Protein 9JNM (pdb70)

Radius of gyration: 19.99 Å; Cα contacts (8 Å, |Δi|>4): 355; chains: 2; bounding box: 48×38×55 Å

B-factor: mean 14.35, std 9.3, range [2.27, 62.22]

Nearest PDB structures (foldseek):
  4ct7-assembly1_B  TM=9.738E-01  e=1.596E-30  Homo sapiens
  6hom-assembly1_A  TM=9.891E-01  e=4.903E-30  Homo sapiens
  4ct6-assembly1_B  TM=9.749E-01  e=4.307E-30  Homo sapiens
  4cv5-assembly1_B  TM=9.462E-01  e=1.848E-19  Saccharomyces cerevisiae
  4cv5-assembly2_D  TM=9.456E-01  e=9.953E-19  Saccharomyces cerevisiae

InterPro domains:
  IPR007216 CCR4-NOT transcription complex subunit 9 [PF04078] (25-283)
  IPR007216 CCR4-NOT transcription complex subunit 9 [PTHR12262] (15-287)
  IPR011989 Armadillo-like helical [G3DSA:1.25.10.10] (14-285)
  IPR016024 Armadillo-type fold [SSF48371] (30-252)

Solvent-accessible surface area: 13257 Å² total; per-residue (Å²): 59,157,75,114,0,117,91,30,22,95,35,4,99,55,122,103,45,29,42,82,0,1,42,61,0,2,61,39,68,98,72,15,121,71,0,1,11,15,0,56,138,23,210,36,3,22,62,18,0,29,88,5,0,51,82,11,68,113,14,54,130,67,83,12,68,14,85,73,0,2,62,2,0,11,0,0,0,0,0,3,25,0,0,57,29,104,124,0,19,56,39,0,6,80,52,96,1,0,67,60,0,24,41,0,4,104,14,132,13,177,57,86,18,1,14,0,0,17,2,0,0,0,0,0,0,0,6,0,0,106,44,68,63,83,84,0,1,55,26,0,10,107,27,91,0,16,49,14,1,10,114,10,0,45,75,19,46,64,30,0,24,0,0,0,0,12,0,0,15,34,0,0,54,26,108,60,0,13,59,54,1,18,130,50,142,120,80,8,34,102,2,12,94,7,0,20,97,1,0,88,48,4,42,138,131,79,15,51,101,6,2,66,14,0,0,54,0,2,16,25,0,1,74,24,63,145,2,63,81,12,1,125,148,67,24,21,105,40,7,138,80,114,52,4,57,138,37,20,128,118,28,102,45,0,88,145,39,15,66,87,0,48,52,36,14,160,165,172,198,92,90,107,23,10,98,90,0,43,97,16,0,69,60,2,6,85,101,6,67,48

Sequence (290 aa):
DREKIYQWINELSSPETRENALLELSKKRESVPDLAPMLWHSFGTIAALLQEIVNIYPSIPPTLTAHQSNRVCNALALLQCVASHPETRSAFLAAHIPLFLYPFLHTVSKTRPFEYLRLTSLGVIGALVKTDEQEVINFLLTTEIIPLCLRIMESGSELSKTVATFILQKILLDDTGLAYICQTYERFSHVAMILGKMVLQLSKEPSARLLKHVVRCYLRLSDNPRAREA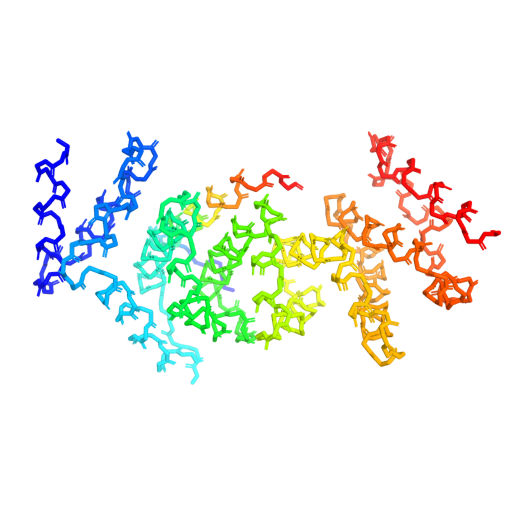LRQCLPDQLKDTTFAQVLKDDTTTKRWLAQLVKNLQHMWETLDDQRALQLALDQLSLLGL

Structure (mmCIF, N/CA/C/O backbone):
data_9JNM
#
_entry.id   9JNM
#
_cell.length_a   65.854
_cell.length_b   65.854
_cell.length_c   333.427
_cell.angle_alpha   90.00
_cell.angle_beta   90.00
_cell.angle_gamma   120.00
#
_symmetry.space_group_name_H-M   'P 65 2 2'
#
loop_
_entity.id
_entity.type
_entity.pdbx_description
1 polymer 'CCR4-NOT transcription complex subunit 9'
2 polymer 'RNA-binding protein MEX3B'
3 water water
#
loop_
_atom_site.group_PDB
_atom_site.id
_atom_site.type_symbol
_atom_site.label_atom_id
_atom_site.label_alt_id
_atom_site.label_comp_id
_atom_site.label_asym_id
_atom_site.label_entity_id
_atom_site.label_seq_id
_atom_site.pdbx_PDB_ins_code
_atom_site.Cartn_x
_atom_site.Cartn_y
_atom_site.Cartn_z
_atom_site.occupancy
_atom_site.B_iso_or_equiv
_atom_site.auth_seq_id
_atom_site.auth_comp_id
_atom_site.auth_asym_id
_atom_site.auth_atom_id
_atom_site.pdbx_PDB_model_num
ATOM 1 N N . ASP A 1 1 ? -26.165 -3.589 16.278 1.00 30.95 18 ASP A N 1
ATOM 2 C CA . ASP A 1 1 ? -24.989 -4.118 15.583 1.00 38.72 18 ASP A CA 1
ATOM 3 C C . ASP A 1 1 ? -23.832 -4.272 16.551 1.00 35.53 18 ASP A C 1
ATOM 4 O O . ASP A 1 1 ? -23.346 -5.381 16.778 1.00 35.54 18 ASP A O 1
ATOM 9 N N . ARG A 1 2 ? -23.391 -3.139 17.106 1.00 31.29 19 ARG A N 1
ATOM 10 C CA . ARG A 1 2 ? -22.401 -3.165 18.179 1.00 27.74 19 ARG A CA 1
ATOM 11 C C . ARG A 1 2 ? -22.902 -4.017 19.335 1.00 33.67 19 ARG A C 1
ATOM 12 O O . ARG A 1 2 ? -22.135 -4.766 19.954 1.00 27.53 19 ARG A O 1
ATOM 20 N N . GLU A 1 3 ? -24.200 -3.918 19.622 1.00 30.84 20 GLU A N 1
ATOM 21 C CA . GLU A 1 3 ? -24.829 -4.743 20.644 1.00 28.89 20 GLU A CA 1
ATOM 22 C C . GLU A 1 3 ? -24.697 -6.226 20.304 1.00 23.53 20 GLU A C 1
ATOM 23 O O . GLU A 1 3 ? -24.235 -7.022 21.126 1.00 17.12 20 GLU A O 1
ATOM 25 N N . LYS A 1 4 ? -25.093 -6.614 19.088 1.00 26.30 21 LYS A N 1
ATOM 26 C CA . LYS A 1 4 ? -24.943 -8.007 18.681 1.00 22.44 21 LYS A CA 1
ATOM 27 C C . LYS A 1 4 ? -23.483 -8.445 18.740 1.00 20.83 21 LYS A C 1
ATOM 28 O O . LYS A 1 4 ? -23.173 -9.532 19.245 1.00 19.58 21 LYS A O 1
ATOM 34 N N . ILE A 1 5 ? -22.569 -7.594 18.269 1.00 17.82 22 ILE A N 1
ATOM 35 C CA . ILE A 1 5 ? -21.160 -7.975 18.179 1.00 18.60 22 ILE A CA 1
ATOM 36 C C . ILE A 1 5 ? -20.591 -8.260 19.561 1.00 16.99 22 ILE A C 1
ATOM 37 O O . ILE A 1 5 ? -19.872 -9.248 19.764 1.00 13.88 22 ILE A O 1
ATOM 42 N N . TYR A 1 6 ? -20.911 -7.415 20.537 1.00 18.87 23 TYR A N 1
ATOM 43 C CA . TYR A 1 6 ? -20.436 -7.668 21.891 1.00 16.56 23 TYR A CA 1
ATOM 44 C C . TYR A 1 6 ? -21.033 -8.955 22.450 1.00 16.18 23 TYR A C 1
ATOM 45 O O . TYR A 1 6 ? -20.342 -9.722 23.134 1.00 18.91 23 TYR A O 1
ATOM 54 N N . GLN A 1 7 ? -22.303 -9.231 22.141 1.00 16.51 24 GLN A N 1
ATOM 55 C CA . GLN A 1 7 ? -22.902 -10.493 22.570 1.00 17.91 24 GLN A CA 1
ATOM 56 C C . GLN A 1 7 ? -22.165 -11.681 21.962 1.00 15.95 24 GLN A C 1
ATOM 57 O O . GLN A 1 7 ? -21.779 -12.622 22.669 1.00 16.50 24 GLN A O 1
ATOM 63 N N . TRP A 1 8 ? -21.960 -11.652 20.645 1.00 13.99 25 TRP A N 1
ATOM 64 C CA . TRP A 1 8 ? -21.279 -12.756 19.978 1.00 14.68 25 TRP A CA 1
ATOM 65 C C . TRP A 1 8 ? -19.867 -12.933 20.517 1.00 12.73 25 TRP A C 1
ATOM 66 O O . TRP A 1 8 ? -19.404 -14.064 20.707 1.00 11.12 25 TRP A O 1
ATOM 77 N N . ILE A 1 9 ? -19.170 -11.825 20.782 1.00 11.20 26 ILE A N 1
ATOM 78 C CA . ILE A 1 9 ? -17.840 -11.915 21.388 1.00 13.47 26 ILE A CA 1
ATOM 79 C C . ILE A 1 9 ? -17.907 -12.694 22.696 1.00 12.36 26 ILE A C 1
ATOM 80 O O . ILE A 1 9 ? -17.120 -13.620 22.936 1.00 12.31 26 ILE A O 1
ATOM 85 N N . ASN A 1 10 ? -18.863 -12.339 23.556 1.00 14.96 27 ASN A N 1
ATOM 86 C CA . ASN A 1 10 ? -19.058 -13.089 24.790 1.00 13.26 27 ASN A CA 1
ATOM 87 C C . ASN A 1 10 ? -19.357 -14.556 24.494 1.00 14.26 27 ASN A C 1
ATOM 88 O O . ASN A 1 10 ? -18.771 -15.458 25.102 1.00 11.53 27 ASN A O 1
ATOM 93 N N . GLU A 1 11 ? -20.223 -14.809 23.515 1.00 15.05 28 GLU A N 1
ATOM 94 C CA . GLU A 1 11 ? -20.637 -16.164 23.176 1.00 18.31 28 GLU A CA 1
ATOM 95 C C . GLU A 1 11 ? -19.513 -17.008 22.586 1.00 20.36 28 GLU A C 1
ATOM 96 O O . GLU A 1 11 ? -19.707 -18.217 22.387 1.00 17.29 28 GLU A O 1
ATOM 102 N N . LEU A 1 12 ? -18.354 -16.413 22.296 1.00 10.80 29 LEU A N 1
ATOM 103 C CA . LEU A 1 12 ? -17.206 -17.232 21.938 1.00 11.52 29 LEU A CA 1
ATOM 104 C C . LEU A 1 12 ? -16.705 -18.045 23.119 1.00 11.57 29 LEU A C 1
ATOM 105 O O . LEU A 1 12 ? -15.939 -18.991 22.920 1.00 13.66 29 LEU A O 1
ATOM 110 N N . SER A 1 13 ? -17.129 -17.714 24.333 1.00 12.24 30 SER A N 1
ATOM 111 C CA . SER A 1 13 ? -16.598 -18.362 25.521 1.00 21.93 30 SER A CA 1
ATOM 112 C C . SER A 1 13 ? -17.339 -19.636 25.886 1.00 25.26 30 SER A C 1
ATOM 113 O O . SER A 1 13 ? -16.804 -20.453 26.649 1.00 30.58 30 SER A O 1
ATOM 116 N N . SER A 1 14 ? -18.532 -19.827 25.355 1.00 18.51 31 SER A N 1
ATOM 117 C CA . SER A 1 14 ? -19.263 -21.060 25.600 1.00 26.29 31 SER A CA 1
ATOM 118 C C . SER A 1 14 ? -19.155 -21.956 24.382 1.00 24.30 31 SER A C 1
ATOM 119 O O . SER A 1 14 ? -19.413 -21.491 23.258 1.00 20.55 31 SER A O 1
ATOM 122 N N . PRO A 1 15 ? -18.757 -23.217 24.559 1.00 23.44 32 PRO A N 1
ATOM 123 C CA . PRO A 1 15 ? -18.712 -24.148 23.416 1.00 24.44 32 PRO A CA 1
ATOM 124 C C . PRO A 1 15 ? -20.032 -24.267 22.671 1.00 23.89 32 PRO A C 1
ATOM 125 O O . PRO A 1 15 ? -20.032 -24.481 21.451 1.00 24.72 32 PRO A O 1
ATOM 129 N N . GLU A 1 16 ? -21.161 -24.130 23.366 1.00 16.50 33 GLU A N 1
ATOM 130 C CA . GLU A 1 16 ? -22.454 -24.302 22.711 1.00 24.31 33 GLU A CA 1
ATOM 131 C C . GLU A 1 16 ? -22.765 -23.150 21.771 1.00 22.33 33 GLU A C 1
ATOM 132 O O . GLU A 1 16 ? -23.513 -23.329 20.802 1.00 15.63 33 GLU A O 1
ATOM 134 N N . THR A 1 17 ? -22.213 -21.968 22.042 1.00 14.42 34 THR A N 1
ATOM 135 C CA . THR A 1 17 ? -22.531 -20.770 21.284 1.00 19.53 34 THR A CA 1
ATOM 136 C C . THR A 1 17 ? -21.382 -20.311 20.403 1.00 15.82 34 THR A C 1
ATOM 137 O O . THR A 1 17 ? -21.545 -19.349 19.641 1.00 16.35 34 THR A O 1
ATOM 141 N N . ARG A 1 18 ? -20.234 -20.984 20.481 1.00 13.86 35 ARG A N 1
ATOM 142 C CA . ARG A 1 18 ? -19.005 -20.456 19.902 1.00 15.95 35 ARG A CA 1
ATOM 143 C C . ARG A 1 18 ? -19.070 -20.394 18.381 1.00 14.03 35 ARG A C 1
ATOM 144 O O . ARG A 1 18 ? -18.734 -19.367 17.784 1.00 14.22 35 ARG A O 1
ATOM 152 N N . GLU A 1 19 ? -19.478 -21.492 17.734 1.00 15.30 36 GLU A N 1
ATOM 153 C CA . GLU A 1 19 ? -19.462 -21.535 16.275 1.00 16.01 36 GLU A CA 1
ATOM 154 C C . GLU A 1 19 ? -20.408 -20.501 15.686 1.00 12.03 36 GLU A C 1
ATOM 155 O O . GLU A 1 19 ? -20.048 -19.769 14.755 1.00 9.25 36 GLU A O 1
ATOM 161 N N . ASN A 1 20 ? -21.626 -20.419 16.223 1.00 11.40 37 ASN A N 1
ATOM 162 C CA . ASN A 1 20 ? -22.572 -19.437 15.716 1.00 13.25 37 ASN A CA 1
ATOM 163 C C . ASN A 1 20 ? -22.010 -18.032 15.866 1.00 13.36 37 ASN A C 1
ATOM 164 O O . ASN A 1 20 ? -22.142 -17.201 14.960 1.00 11.10 37 ASN A O 1
ATOM 169 N N . ALA A 1 21 ? -21.343 -17.768 16.994 1.00 11.54 38 ALA A N 1
ATOM 170 C CA . ALA A 1 21 ? -20.764 -16.452 17.242 1.00 15.18 38 ALA A CA 1
ATOM 171 C C . ALA A 1 21 ? -19.663 -16.148 16.243 1.00 11.55 38 ALA A C 1
ATOM 172 O O . ALA A 1 21 ? -19.611 -15.045 15.688 1.00 10.91 38 ALA A O 1
ATOM 174 N N . LEU A 1 22 ? -18.780 -17.120 15.996 1.00 12.28 39 LEU A N 1
ATOM 175 C CA . LEU A 1 22 ? -17.751 -16.954 14.975 1.00 10.56 39 LEU A CA 1
ATOM 176 C C . LEU A 1 22 ? -18.368 -16.598 13.629 1.00 10.94 39 LEU A C 1
ATOM 177 O O . LEU A 1 22 ? -17.942 -15.643 12.964 1.00 11.29 39 LEU A O 1
ATOM 182 N N . LEU A 1 23 ? -19.380 -17.362 13.213 1.00 12.42 40 LEU A N 1
ATOM 183 C CA . LEU A 1 23 ? -19.986 -17.160 11.903 1.00 9.47 40 LEU A CA 1
ATOM 184 C C . LEU A 1 23 ? -20.662 -15.800 11.824 1.00 9.59 40 LEU A C 1
ATOM 185 O O . LEU A 1 23 ? -20.558 -15.110 10.805 1.00 11.16 40 LEU A O 1
ATOM 190 N N . GLU A 1 24 ? -21.348 -15.389 12.896 1.00 11.12 41 GLU A N 1
ATOM 191 C CA . GLU A 1 24 ? -22.051 -14.110 12.887 1.00 9.95 41 GLU A CA 1
ATOM 192 C C . GLU A 1 24 ? -21.071 -12.942 12.870 1.00 13.80 41 GLU A C 1
ATOM 193 O O . GLU A 1 24 ? -21.250 -11.977 12.115 1.00 14.46 41 GLU A O 1
ATOM 199 N N . LEU A 1 25 ? -20.026 -13.012 13.701 1.00 10.28 42 LEU A N 1
ATOM 200 C CA . LEU A 1 25 ? -19.001 -11.970 13.693 1.00 11.65 42 LEU A CA 1
ATOM 201 C C . LEU A 1 25 ? -18.344 -11.866 12.324 1.00 10.19 42 LEU A C 1
ATOM 202 O O . LEU A 1 25 ? -18.168 -10.764 11.792 1.00 12.77 42 LEU A O 1
ATOM 207 N N . SER A 1 26 ? -17.992 -13.011 11.732 1.00 10.94 43 SER A N 1
ATOM 208 C CA . SER A 1 26 ? -17.439 -13.018 10.383 1.00 12.21 43 SER A CA 1
ATOM 209 C C . SER A 1 26 ? -18.370 -12.320 9.399 1.00 13.38 43 SER A C 1
ATOM 210 O O . SER A 1 26 ? -17.917 -11.548 8.547 1.00 13.27 43 SER A O 1
ATOM 213 N N . LYS A 1 27 ? -19.680 -12.548 9.516 1.00 12.82 44 LYS A N 1
ATOM 214 C CA . LYS A 1 27 ? -20.605 -11.900 8.594 1.00 16.92 44 LYS A CA 1
ATOM 215 C C . LYS A 1 27 ? -20.604 -10.384 8.753 1.00 17.63 44 LYS A C 1
ATOM 216 O O . LYS A 1 27 ? -20.950 -9.678 7.805 1.00 20.49 44 LYS A O 1
ATOM 218 N N . LYS A 1 28 ? -20.194 -9.868 9.912 1.00 14.98 45 LYS A N 1
ATOM 219 C CA . LYS A 1 28 ? -20.175 -8.428 10.136 1.00 16.74 45 LYS A CA 1
ATOM 220 C C . LYS A 1 28 ? -18.926 -7.750 9.595 1.00 20.40 45 LYS A C 1
ATOM 221 O O . LYS A 1 28 ? -18.844 -6.518 9.642 1.00 21.02 45 LYS A O 1
ATOM 227 N N . ARG A 1 29 ? -17.936 -8.498 9.105 1.00 18.33 46 ARG A N 1
ATOM 228 C CA . ARG A 1 29 ? -16.758 -7.815 8.581 1.00 24.34 46 ARG A CA 1
ATOM 229 C C . ARG A 1 29 ? -17.076 -7.067 7.289 1.00 27.19 46 ARG A C 1
ATOM 230 O O . ARG A 1 29 ? -16.351 -6.136 6.932 1.00 29.29 46 ARG A O 1
ATOM 238 N N . GLU A 1 30 ? -18.174 -7.420 6.616 1.00 25.84 47 GLU A N 1
ATOM 239 C CA . GLU A 1 30 ? -18.587 -6.710 5.410 1.00 31.39 47 GLU A CA 1
ATOM 240 C C . GLU A 1 30 ? -19.173 -5.336 5.717 1.00 30.18 47 GLU A C 1
ATOM 241 O O . GLU A 1 30 ? -19.048 -4.418 4.902 1.00 36.51 47 GLU A O 1
ATOM 243 N N . SER A 1 31 ? -19.824 -5.170 6.863 1.00 26.87 48 SER A N 1
ATOM 244 C CA . SER A 1 31 ? -20.652 -3.998 7.095 1.00 29.88 48 SER A CA 1
ATOM 245 C C . SER A 1 31 ? -20.274 -3.174 8.318 1.00 24.07 48 SER A C 1
ATOM 246 O O . SER A 1 31 ? -20.805 -2.071 8.477 1.00 28.32 48 SER A O 1
ATOM 249 N N . VAL A 1 32 ? -19.383 -3.656 9.176 1.00 22.26 49 VAL A N 1
ATOM 250 C CA . VAL A 1 32 ? -19.029 -2.939 10.401 1.00 19.89 49 VAL A CA 1
ATOM 251 C C . VAL A 1 32 ? -17.581 -2.477 10.295 1.00 22.23 49 VAL A C 1
ATOM 252 O O . VAL A 1 32 ? -16.662 -3.267 10.557 1.00 19.35 49 VAL A O 1
ATOM 256 N N . PRO A 1 33 ? -17.334 -1.215 9.923 1.00 25.73 50 PRO A N 1
ATOM 257 C CA . PRO A 1 33 ? -15.945 -0.773 9.690 1.00 23.09 50 PRO A CA 1
ATOM 258 C C . PRO A 1 33 ? -15.070 -0.831 10.926 1.00 22.63 50 PRO A C 1
ATOM 259 O O . PRO A 1 33 ? -13.855 -1.042 10.811 1.00 23.43 50 PRO A O 1
ATOM 263 N N . ASP A 1 34 ? -15.650 -0.654 12.104 1.00 20.50 51 ASP A N 1
ATOM 264 C CA . ASP A 1 34 ? -14.918 -0.686 13.360 1.00 18.10 51 ASP A CA 1
ATOM 265 C C . ASP A 1 34 ? -14.838 -2.089 13.959 1.00 15.85 51 ASP A C 1
ATOM 266 O O . ASP A 1 34 ? -14.502 -2.229 15.138 1.00 11.60 51 ASP A O 1
ATOM 271 N N . LEU A 1 35 ? -15.155 -3.135 13.185 1.00 15.15 52 LEU A N 1
ATOM 272 C CA . LEU A 1 35 ? -15.122 -4.481 13.752 1.00 13.50 52 LEU A CA 1
ATOM 273 C C . LEU A 1 35 ? -13.722 -4.847 14.227 1.00 10.78 52 LEU A C 1
ATOM 274 O O . LEU A 1 35 ? -13.570 -5.446 15.297 1.00 11.13 52 LEU A O 1
ATOM 279 N N . ALA A 1 36 ? -12.679 -4.488 13.459 1.00 8.94 53 ALA A N 1
ATOM 280 C CA . ALA A 1 36 ? -11.339 -4.939 13.836 1.00 9.38 53 ALA A CA 1
ATOM 281 C C . ALA A 1 36 ? -10.902 -4.400 15.193 1.00 10.72 53 ALA A C 1
ATOM 282 O O . ALA A 1 36 ? -10.488 -5.211 16.038 1.00 10.85 53 ALA A O 1
ATOM 284 N N . PRO A 1 37 ? -10.961 -3.085 15.486 1.00 14.05 54 PRO A N 1
ATOM 285 C CA . PRO A 1 37 ? -10.588 -2.651 16.850 1.00 12.36 54 PRO A CA 1
ATOM 286 C C . PRO A 1 37 ? -11.490 -3.240 17.918 1.00 11.54 54 PRO A C 1
ATOM 287 O O . PRO A 1 37 ? -11.008 -3.588 19.002 1.00 14.68 54 PRO A O 1
ATOM 291 N N . MET A 1 38 ? -12.788 -3.380 17.640 1.00 13.83 55 MET A N 1
ATOM 292 C CA . MET A 1 38 ? -13.665 -4.051 18.596 1.00 13.10 55 MET A CA 1
ATOM 293 C C . MET A 1 38 ? -13.137 -5.441 18.922 1.00 14.72 55 MET A C 1
ATOM 294 O O . MET A 1 38 ? -13.036 -5.826 20.094 1.00 15.38 55 MET A O 1
ATOM 299 N N . LEU A 1 39 ? -12.755 -6.198 17.892 1.00 11.43 56 LEU A N 1
ATOM 300 C CA . LEU A 1 39 ? -12.177 -7.515 18.132 1.00 10.85 56 LEU A CA 1
ATOM 301 C C . LEU A 1 39 ? -10.872 -7.394 18.896 1.00 11.73 56 LEU A C 1
ATOM 302 O O . LEU A 1 39 ? -10.649 -8.092 19.891 1.00 12.74 56 LEU A O 1
ATOM 307 N N . TRP A 1 40 ? -9.991 -6.508 18.442 1.00 10.49 57 TRP A N 1
ATOM 308 C CA . TRP A 1 40 ? -8.644 -6.483 18.994 1.00 13.17 57 TRP A CA 1
ATOM 309 C C . TRP A 1 40 ? -8.653 -6.099 20.469 1.00 14.41 57 TRP A C 1
ATOM 310 O O . TRP A 1 40 ? -7.920 -6.690 21.271 1.00 14.58 57 TRP A O 1
ATOM 321 N N . HIS A 1 41 ? -9.503 -5.141 20.851 1.00 12.35 58 HIS A N 1
ATOM 322 C CA . HIS A 1 41 ? -9.501 -4.576 22.197 1.00 20.52 58 HIS A CA 1
ATOM 323 C C . HIS A 1 41 ? -10.480 -5.249 23.143 1.00 21.60 58 HIS A C 1
ATOM 324 O O . HIS A 1 41 ? -10.451 -4.954 24.344 1.00 27.97 58 HIS A O 1
ATOM 331 N N . SER A 1 42 ? -11.358 -6.108 22.636 1.00 16.85 59 SER A N 1
ATOM 332 C CA . SER A 1 42 ? -12.184 -6.934 23.502 1.00 13.31 59 SER A CA 1
ATOM 333 C C . SER A 1 42 ? -11.315 -8.011 24.135 1.00 19.43 59 SER A C 1
ATOM 334 O O . SER A 1 42 ? -10.691 -8.814 23.424 1.00 15.70 59 SER A O 1
ATOM 337 N N . PHE A 1 43 ? -11.251 -8.010 25.468 1.00 15.99 60 PHE A N 1
ATOM 338 C CA . PHE A 1 43 ? -10.405 -8.965 26.178 1.00 13.71 60 PHE A CA 1
ATOM 339 C C . PHE A 1 43 ? -10.730 -10.397 25.771 1.00 11.74 60 PHE A C 1
ATOM 340 O O . PHE A 1 43 ? -11.893 -10.811 25.793 1.00 13.58 60 PHE A O 1
ATOM 348 N N . GLY A 1 44 ? -9.692 -11.151 25.406 1.00 9.01 61 GLY A N 1
ATOM 349 C CA . GLY A 1 44 ? -9.799 -12.560 25.108 1.00 11.82 61 GLY A CA 1
ATOM 350 C C . GLY A 1 44 ? -10.163 -12.901 23.680 1.00 10.29 61 GLY A C 1
ATOM 351 O O . GLY A 1 44 ? -9.997 -14.060 23.280 1.00 12.72 61 GLY A O 1
ATOM 352 N N . THR A 1 45 ? -10.646 -11.931 22.903 1.00 11.14 62 THR A N 1
ATOM 353 C CA . THR A 1 45 ? -11.209 -12.215 21.588 1.00 11.56 62 THR A CA 1
ATOM 354 C C . THR A 1 45 ? -10.146 -12.709 20.619 1.00 12.94 62 THR A C 1
ATOM 355 O O . THR A 1 45 ? -10.327 -13.750 19.972 1.00 13.00 62 THR A O 1
ATOM 359 N N . ILE A 1 46 ? -9.028 -11.981 20.506 1.00 12.52 63 ILE A N 1
ATOM 360 C CA . ILE A 1 46 ? -7.941 -12.434 19.637 1.00 10.52 63 ILE A CA 1
ATOM 361 C C . ILE A 1 46 ? -7.445 -13.804 20.082 1.00 12.08 63 ILE A C 1
ATOM 362 O O . ILE A 1 46 ? -7.185 -14.687 19.256 1.00 9.11 63 ILE A O 1
ATOM 367 N N . ALA A 1 47 ? -7.317 -14.009 21.396 1.00 14.44 64 ALA A N 1
ATOM 368 C CA . ALA A 1 47 ? -6.879 -15.309 21.899 1.00 12.88 64 ALA A CA 1
ATOM 369 C C . ALA A 1 47 ? -7.867 -16.414 21.523 1.00 8.15 64 ALA A C 1
ATOM 370 O O . ALA A 1 47 ? -7.462 -17.529 21.172 1.00 13.68 64 ALA A O 1
ATOM 372 N N . ALA A 1 48 ? -9.166 -16.122 21.568 1.00 11.35 65 ALA A N 1
ATOM 373 C CA . ALA A 1 48 ? -10.154 -17.121 21.165 1.00 15.54 65 ALA A CA 1
ATOM 374 C C . ALA A 1 48 ? -9.994 -17.492 19.693 1.00 9.32 65 ALA A C 1
ATOM 375 O O . ALA A 1 48 ? -10.064 -18.672 19.328 1.00 8.95 65 ALA A O 1
ATOM 377 N N . LEU A 1 49 ? -9.757 -16.499 18.834 1.00 10.00 66 LEU A N 1
ATOM 378 C CA . LEU A 1 49 ? -9.534 -16.794 17.421 1.00 9.30 66 LEU A CA 1
ATOM 379 C C . LEU A 1 49 ? -8.262 -17.597 17.220 1.00 9.65 66 LEU A C 1
ATOM 380 O O . LEU A 1 49 ? -8.238 -18.535 16.417 1.00 9.86 66 LEU A O 1
ATOM 385 N N . LEU A 1 50 ? -7.192 -17.247 17.941 1.00 8.65 67 LEU A N 1
ATOM 386 C CA . LEU A 1 50 ? -5.972 -18.043 17.856 1.00 8.06 67 LEU A CA 1
ATOM 387 C C . LEU A 1 50 ? -6.182 -19.451 18.392 1.00 8.25 67 LEU A C 1
ATOM 388 O O . LEU A 1 50 ? -5.569 -20.399 17.895 1.00 9.15 67 LEU A O 1
ATOM 393 N N . GLN A 1 51 ? -7.024 -19.612 19.413 1.00 11.81 68 GLN A N 1
ATOM 394 C CA . GLN A 1 51 ? -7.256 -20.951 19.937 1.00 11.66 68 GLN A CA 1
ATOM 395 C C . GLN A 1 51 ? -7.951 -21.827 18.903 1.00 10.89 68 GLN A C 1
ATOM 396 O O . GLN A 1 51 ? -7.626 -23.013 18.779 1.00 9.78 68 GLN A O 1
ATOM 402 N N . GLU A 1 52 ? -8.895 -21.251 18.142 1.00 11.70 69 GLU A N 1
ATOM 403 C CA . GLU A 1 52 ? -9.506 -21.959 17.016 1.00 9.61 69 GLU A CA 1
ATOM 404 C C . GLU A 1 52 ? -8.441 -22.507 16.083 1.00 6.84 69 GLU A C 1
ATOM 405 O O . GLU A 1 52 ? -8.530 -23.644 15.615 1.00 8.00 69 GLU A O 1
ATOM 411 N N . ILE A 1 53 ? -7.436 -21.691 15.784 1.00 8.87 70 ILE A N 1
ATOM 412 C CA . ILE A 1 53 ? -6.382 -22.088 14.860 1.00 9.50 70 ILE A CA 1
ATOM 413 C C . ILE A 1 53 ? -5.503 -23.158 15.485 1.00 10.49 70 ILE A C 1
ATOM 414 O O . ILE A 1 53 ? -5.237 -24.204 14.880 1.00 9.82 70 ILE A O 1
ATOM 419 N N . VAL A 1 54 ? -5.001 -22.887 16.693 1.00 10.68 71 VAL A N 1
ATOM 420 C CA . VAL A 1 54 ? -4.113 -23.827 17.363 1.00 11.00 71 VAL A CA 1
ATOM 421 C C . VAL A 1 54 ? -4.818 -25.162 17.579 1.00 10.29 71 VAL A C 1
ATOM 422 O O . VAL A 1 54 ? -4.207 -26.222 17.438 1.00 11.04 71 VAL A O 1
ATOM 426 N N . ASN A 1 55 ? -6.125 -25.136 17.837 1.00 11.45 72 ASN A N 1
ATOM 427 C CA . ASN A 1 55 ? -6.850 -26.371 18.124 1.00 12.85 72 ASN A CA 1
ATOM 428 C C . ASN A 1 55 ? -6.821 -27.380 16.979 1.00 11.38 72 ASN A C 1
ATOM 429 O O . ASN A 1 55 ? -7.117 -28.554 17.206 1.00 13.13 72 ASN A O 1
ATOM 434 N N . ILE A 1 56 ? -6.486 -26.980 15.756 1.00 11.61 73 ILE A N 1
ATOM 435 C CA . ILE A 1 56 ? -6.466 -27.949 14.666 1.00 11.69 73 ILE A CA 1
ATOM 436 C C . ILE A 1 56 ? -5.055 -28.242 14.186 1.00 9.21 73 ILE A C 1
ATOM 437 O O . ILE A 1 56 ? -4.886 -28.984 13.218 1.00 8.20 73 ILE A O 1
ATOM 442 N N . TYR A 1 57 ? -4.034 -27.683 14.834 1.00 7.85 74 TYR A N 1
ATOM 443 C CA . TYR A 1 57 ? -2.675 -28.170 14.590 1.00 9.96 74 TYR A CA 1
ATOM 444 C C . TYR A 1 57 ? -2.566 -29.689 14.710 1.00 9.06 74 TYR A C 1
ATOM 445 O O . TYR A 1 57 ? -1.916 -30.302 13.843 1.00 10.58 74 TYR A O 1
ATOM 454 N N . PRO A 1 58 ? -3.174 -30.358 15.702 1.00 7.63 75 PRO A N 1
ATOM 455 C CA . PRO A 1 58 ? -3.090 -31.832 15.729 1.00 12.57 75 PRO A CA 1
ATOM 456 C C . PRO A 1 58 ? -3.801 -32.497 14.558 1.00 16.72 75 PRO A C 1
ATOM 457 O O . PRO A 1 58 ? -3.535 -33.673 14.294 1.00 14.97 75 PRO A O 1
ATOM 461 N N . SER A 1 59 ? -4.681 -31.781 13.843 1.00 12.93 76 SER A N 1
ATOM 462 C CA . SER A 1 59 ? -5.372 -32.334 12.684 1.00 10.24 76 SER A CA 1
ATOM 463 C C . SER A 1 59 ? -4.530 -32.315 11.417 1.00 12.52 76 SER A C 1
ATOM 464 O O . SER A 1 59 ? -4.995 -32.800 10.379 1.00 9.60 76 SER A O 1
ATOM 467 N N . ILE A 1 60 ? -3.327 -31.750 11.464 1.00 9.97 77 ILE A N 1
ATOM 468 C CA . ILE A 1 60 ? -2.501 -31.639 10.273 1.00 10.37 77 ILE A CA 1
ATOM 469 C C . ILE A 1 60 ? -1.785 -32.947 9.963 1.00 12.59 77 ILE A C 1
ATOM 470 O O . ILE A 1 60 ? -1.793 -33.382 8.805 1.00 12.01 77 ILE A O 1
ATOM 475 N N . PRO A 1 62 ? -1.333 -37.091 10.855 1.00 14.79 79 PRO A N 1
ATOM 476 C CA . PRO A 1 62 ? -1.948 -37.204 9.529 1.00 18.11 79 PRO A CA 1
ATOM 477 C C . PRO A 1 62 ? -3.084 -36.200 9.387 1.00 13.35 79 PRO A C 1
ATOM 478 O O . PRO A 1 62 ? -3.622 -35.742 10.399 1.00 12.39 79 PRO A O 1
ATOM 482 N N . PRO A 1 63 ? -3.446 -35.872 8.143 1.00 13.35 80 PRO A N 1
ATOM 483 C CA . PRO A 1 63 ? -4.531 -34.906 7.916 1.00 14.10 80 PRO A CA 1
ATOM 484 C C . PRO A 1 63 ? -5.880 -35.514 8.260 1.00 12.31 80 PRO A C 1
ATOM 485 O O . PRO A 1 63 ? -6.350 -36.436 7.589 1.00 15.52 80 PRO A O 1
ATOM 489 N N . THR A 1 64 ? -6.508 -34.997 9.316 1.00 10.89 81 THR A N 1
ATOM 490 C CA . THR A 1 64 ? -7.826 -35.448 9.744 1.00 10.47 81 THR A CA 1
ATOM 491 C C . THR A 1 64 ? -8.845 -34.313 9.791 1.00 18.23 81 THR A C 1
ATOM 492 O O . THR A 1 64 ? -9.982 -34.524 10.241 1.00 13.82 81 THR A O 1
ATOM 496 N N . LEU A 1 65 ? -8.456 -33.118 9.353 1.00 12.88 82 LEU A N 1
ATOM 497 C CA . LEU A 1 65 ? -9.358 -31.979 9.319 1.00 12.46 82 LEU A CA 1
ATOM 498 C C . LEU A 1 65 ? -10.586 -32.280 8.466 1.00 10.11 82 LEU A C 1
ATOM 499 O O . LEU A 1 65 ? -10.465 -32.721 7.318 1.00 8.00 82 LEU A O 1
ATOM 504 N N . THR A 1 66 ? -11.767 -32.041 9.030 1.00 8.17 83 THR A N 1
ATOM 505 C CA . THR A 1 66 ? -13.012 -32.161 8.285 1.00 8.83 83 THR A CA 1
ATOM 506 C C . THR A 1 66 ? -13.432 -30.808 7.743 1.00 7.88 83 THR A C 1
ATOM 507 O O . THR A 1 66 ? -12.907 -29.760 8.134 1.00 9.02 83 THR A O 1
ATOM 511 N N . ALA A 1 67 ? -14.421 -30.838 6.847 1.00 6.12 84 ALA A N 1
ATOM 512 C CA . ALA A 1 67 ? -14.896 -29.592 6.264 1.00 9.75 84 ALA A CA 1
ATOM 513 C C . ALA A 1 67 ? -15.578 -28.728 7.314 1.00 7.62 84 ALA A C 1
ATOM 514 O O . ALA A 1 67 ? -15.506 -27.499 7.244 1.00 4.75 84 ALA A O 1
ATOM 516 N N . HIS A 1 68 ? -16.241 -29.346 8.292 1.00 8.75 85 HIS A N 1
ATOM 517 C CA . HIS A 1 68 ? -16.826 -28.567 9.377 1.00 7.99 85 HIS A CA 1
ATOM 518 C C . HIS A 1 68 ? -15.742 -27.851 10.181 1.00 7.50 85 HIS A C 1
ATOM 519 O O . HIS A 1 68 ? -15.829 -26.642 10.424 1.00 7.62 85 HIS A O 1
ATOM 526 N N . GLN A 1 69 ? -14.692 -28.575 10.583 1.00 7.88 86 GLN A N 1
ATOM 527 C CA . GLN A 1 69 ? -13.595 -27.933 11.307 1.00 11.90 86 GLN A CA 1
ATOM 528 C C . GLN A 1 69 ? -12.935 -26.843 10.465 1.00 8.47 86 GLN A C 1
ATOM 529 O O . GLN A 1 69 ? -12.613 -25.760 10.970 1.00 9.21 86 GLN A O 1
ATOM 535 N N . SER A 1 70 ? -12.746 -27.098 9.173 1.00 5.03 87 SER A N 1
ATOM 536 C CA . SER A 1 70 ? -12.065 -26.120 8.337 1.00 7.75 87 SER A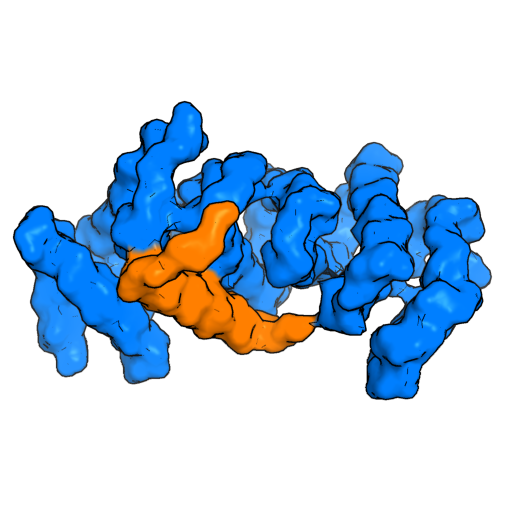 CA 1
ATOM 537 C C . SER A 1 70 ? -12.896 -24.846 8.183 1.00 8.17 87 SER A C 1
ATOM 538 O O . SER A 1 70 ? -12.358 -23.737 8.294 1.00 4.56 87 SER A O 1
ATOM 541 N N . ASN A 1 71 ? -14.209 -24.985 7.955 1.00 3.97 88 ASN A N 1
ATOM 542 C CA . ASN A 1 71 ? -15.056 -23.811 7.770 1.00 5.82 88 ASN A CA 1
ATOM 543 C C . ASN A 1 71 ? -15.075 -22.942 9.018 1.00 5.63 88 ASN A C 1
ATOM 544 O O . ASN A 1 71 ? -15.026 -21.712 8.932 1.00 6.36 88 ASN A O 1
ATOM 549 N N . ARG A 1 72 ? -15.143 -23.568 10.183 1.00 6.24 89 ARG A N 1
ATOM 550 C CA . ARG A 1 72 ? -15.054 -22.849 11.443 1.00 8.10 89 ARG A CA 1
ATOM 551 C C . ARG A 1 72 ? -13.759 -22.038 11.523 1.00 7.28 89 ARG A C 1
ATOM 552 O O . ARG A 1 72 ? -13.783 -20.828 11.778 1.00 8.95 89 ARG A O 1
ATOM 560 N N . VAL A 1 73 ? -12.614 -22.688 11.289 1.00 4.34 90 VAL A N 1
ATOM 561 C CA . VAL A 1 73 ? -11.340 -21.984 11.383 1.00 5.41 90 VAL A CA 1
ATOM 562 C C . VAL A 1 73 ? -11.204 -20.941 10.278 1.00 6.72 90 VAL A C 1
ATOM 563 O O . VAL A 1 73 ? -10.646 -19.857 10.503 1.00 8.83 90 VAL A O 1
ATOM 567 N N . CYS A 1 74 ? -11.730 -21.219 9.082 1.00 5.41 91 CYS A N 1
ATOM 568 C CA . CYS A 1 74 ? -11.670 -20.222 8.017 1.00 4.47 91 CYS A CA 1
ATOM 569 C C . CYS A 1 74 ? -12.388 -18.944 8.418 1.00 4.82 91 CYS A C 1
ATOM 570 O O . CYS A 1 74 ? -11.988 -17.848 8.008 1.00 5.40 91 CYS A O 1
ATOM 573 N N . ASN A 1 75 ? -13.441 -19.062 9.229 1.00 6.79 92 ASN A N 1
ATOM 574 C CA . ASN A 1 75 ? -14.126 -17.869 9.715 1.00 6.49 92 ASN A CA 1
ATOM 575 C C . ASN A 1 75 ? -13.283 -17.121 10.739 1.00 5.18 92 ASN A C 1
ATOM 576 O O . ASN A 1 75 ? -13.197 -15.891 10.691 1.00 4.47 92 ASN A O 1
ATOM 581 N N . ALA A 1 76 ? -12.643 -17.843 11.661 1.00 6.38 93 ALA A N 1
ATOM 582 C CA . ALA A 1 76 ? -11.654 -17.221 12.540 1.00 4.82 93 ALA A CA 1
ATOM 583 C C . ALA A 1 76 ? -10.564 -16.509 11.743 1.00 7.02 93 ALA A C 1
ATOM 584 O O . ALA A 1 76 ? -10.186 -15.379 12.069 1.00 5.84 93 ALA A O 1
ATOM 586 N N . LEU A 1 77 ? -10.054 -17.147 10.681 1.00 6.04 94 LEU A N 1
ATOM 587 C CA . LEU A 1 77 ? -9.003 -16.514 9.889 1.00 5.53 94 LEU A CA 1
ATOM 588 C C . LEU A 1 77 ? -9.514 -15.250 9.202 1.00 8.16 94 LEU A C 1
ATOM 589 O O . LEU A 1 77 ? -8.816 -14.226 9.170 1.00 5.83 94 LEU A O 1
ATOM 594 N N . ALA A 1 78 ? -10.736 -15.301 8.658 1.00 5.82 95 ALA A N 1
ATOM 595 C CA . ALA A 1 78 ? -11.334 -14.119 8.038 1.00 6.19 95 ALA A CA 1
ATOM 596 C C . ALA A 1 78 ? -11.475 -12.987 9.044 1.00 6.86 95 ALA A C 1
ATOM 597 O O . ALA A 1 78 ? -11.278 -11.810 8.707 1.00 7.12 95 ALA A O 1
ATOM 599 N N . LEU A 1 79 ? -11.833 -13.321 10.286 1.00 6.45 96 LEU A N 1
ATOM 600 C CA . LEU A 1 79 ? -11.825 -12.312 11.336 1.00 7.96 96 LEU A CA 1
ATOM 601 C C . LEU A 1 79 ? -10.417 -11.766 11.555 1.00 7.91 96 LEU A C 1
ATOM 602 O O . LEU A 1 79 ? -10.236 -10.552 11.717 1.00 7.08 96 LEU A O 1
ATOM 607 N N . LEU A 1 80 ? -9.401 -12.639 11.529 1.00 6.56 97 LEU A N 1
ATOM 608 C CA . LEU A 1 80 ? -8.033 -12.146 11.666 1.00 6.97 97 LEU A CA 1
ATOM 609 C C . LEU A 1 80 ? -7.643 -11.300 10.461 1.00 7.36 97 LEU A C 1
ATOM 610 O O . LEU A 1 80 ? -6.980 -10.268 10.610 1.00 8.71 97 LEU A O 1
ATOM 615 N N . GLN A 1 81 ? -8.091 -11.670 9.281 1.00 6.96 98 GLN A N 1
ATOM 616 C CA . GLN A 1 81 ? -7.826 -10.863 8.085 1.00 8.16 98 GLN A CA 1
ATOM 617 C C . GLN A 1 81 ? -8.422 -9.463 8.287 1.00 11.01 98 GLN A C 1
ATOM 618 O O . GLN A 1 81 ? -7.769 -8.490 7.931 1.00 8.33 98 GLN A O 1
ATOM 624 N N . CYS A 1 82 ? -9.635 -9.405 8.814 1.00 6.41 99 CYS A N 1
ATOM 625 C CA . CYS A 1 82 ? -10.254 -8.125 9.119 1.00 7.53 99 CYS A CA 1
ATOM 626 C C . CYS A 1 82 ? -9.362 -7.289 10.035 1.00 8.19 99 CYS A C 1
ATOM 627 O O . CYS A 1 82 ? -9.193 -6.079 9.824 1.00 8.59 99 CYS A O 1
ATOM 630 N N . VAL A 1 83 ? -8.740 -7.927 11.027 1.00 7.72 100 VAL A N 1
ATOM 631 C CA . VAL A 1 83 ? -7.800 -7.225 11.899 1.00 7.16 100 VAL A CA 1
ATOM 632 C C . VAL A 1 83 ? -6.538 -6.830 11.129 1.00 9.50 100 VAL A C 1
ATOM 633 O O . VAL A 1 83 ? -5.998 -5.728 11.310 1.00 7.27 100 VAL A O 1
ATOM 637 N N . ALA A 1 84 ? -6.045 -7.719 10.263 1.00 7.71 101 ALA A N 1
ATOM 638 C CA . ALA A 1 84 ? -4.845 -7.401 9.492 1.00 9.04 101 ALA A CA 1
ATOM 639 C C . ALA A 1 84 ? -5.057 -6.191 8.583 1.00 9.09 101 ALA A C 1
ATOM 640 O O . ALA A 1 84 ? -4.145 -5.369 8.433 1.00 6.19 101 ALA A O 1
ATOM 642 N N . SER A 1 85 ? -6.260 -6.039 8.020 1.00 6.02 102 SER A N 1
ATOM 643 C CA . SER A 1 85 ? -6.565 -5.019 7.022 1.00 7.93 102 SER A CA 1
ATOM 644 C C . SER A 1 85 ? -6.891 -3.646 7.602 1.00 10.31 102 SER A C 1
ATOM 645 O O . SER A 1 85 ? -6.959 -2.675 6.839 1.00 7.32 102 SER A O 1
ATOM 648 N N . HIS A 1 86 ? -7.120 -3.548 8.885 1.00 9.02 103 HIS A N 1
ATOM 649 C CA . HIS A 1 86 ? -7.547 -2.303 9.513 1.00 9.87 103 HIS A CA 1
ATOM 650 C C . HIS A 1 86 ? -6.331 -1.489 9.950 1.00 9.12 103 HIS A C 1
ATOM 651 O O . HIS A 1 86 ? -5.437 -2.035 10.599 1.00 7.29 103 HIS A O 1
ATOM 658 N N . PRO A 1 87 ? -6.273 -0.197 9.618 1.00 9.91 104 PRO A N 1
ATOM 659 C CA . PRO A 1 87 ? -5.070 0.599 9.945 1.00 12.45 104 PRO A CA 1
ATOM 660 C C . PRO A 1 87 ? -4.7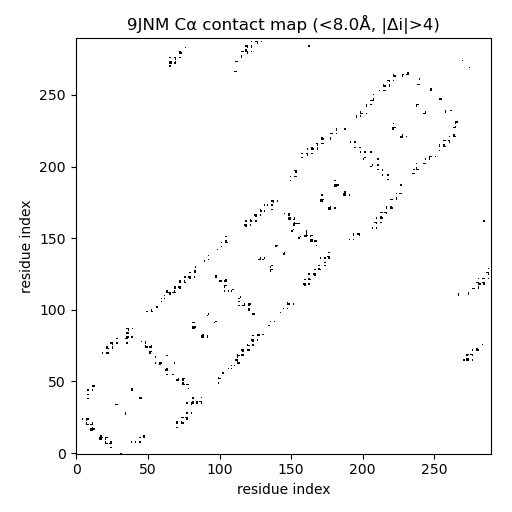87 0.735 11.440 1.00 10.55 104 PRO A C 1
ATOM 661 O O . PRO A 1 87 ? -3.620 0.896 11.827 1.00 14.63 104 PRO A O 1
ATOM 665 N N . GLU A 1 88 ? -5.802 0.659 12.301 1.00 11.01 105 GLU A N 1
ATOM 666 C CA . GLU A 1 88 ? -5.543 0.807 13.731 1.00 11.77 105 GLU A CA 1
ATOM 667 C C . GLU A 1 88 ? -5.026 -0.469 14.371 1.00 13.86 105 GLU A C 1
ATOM 668 O O . GLU A 1 88 ? -4.384 -0.405 15.422 1.00 15.32 105 GLU A O 1
ATOM 674 N N . THR A 1 89 ? -5.262 -1.626 13.760 1.00 13.21 106 THR A N 1
ATOM 675 C CA . THR A 1 89 ? -4.844 -2.874 14.370 1.00 14.92 106 THR A CA 1
ATOM 676 C C . THR A 1 89 ? -3.689 -3.563 13.647 1.00 11.36 106 THR A C 1
ATOM 677 O O . THR A 1 89 ? -3.064 -4.455 14.235 1.00 10.81 106 THR A O 1
ATOM 681 N N . ARG A 1 90 ? -3.345 -3.147 12.425 1.00 8.66 107 ARG A N 1
ATOM 682 C CA . ARG A 1 90 ? -2.414 -3.942 11.627 1.00 9.81 107 ARG A CA 1
ATOM 683 C C . ARG A 1 90 ? -1.020 -4.010 12.249 1.00 8.05 107 ARG A C 1
ATOM 684 O O . ARG A 1 90 ? -0.398 -5.078 12.264 1.00 9.12 107 ARG A O 1
ATOM 692 N N . SER A 1 91 ? -0.498 -2.891 12.752 1.00 9.63 108 SER A N 1
ATOM 693 C CA . SER A 1 91 ? 0.835 -2.906 13.363 1.00 11.14 108 SER A CA 1
ATOM 694 C C . SER A 1 91 ? 0.883 -3.805 14.600 1.00 8.79 108 SER A C 1
ATOM 695 O O . SER A 1 91 ? 1.827 -4.580 14.784 1.00 11.59 108 SER A O 1
ATOM 698 N N . ALA A 1 92 ? -0.105 -3.681 15.484 1.00 9.96 109 ALA A N 1
ATOM 699 C CA . ALA A 1 92 ? -0.162 -4.561 16.648 1.00 12.62 109 ALA A CA 1
ATOM 700 C C . ALA A 1 92 ? -0.313 -6.019 16.222 1.00 9.79 109 ALA A C 1
ATOM 701 O O . ALA A 1 92 ? 0.274 -6.922 16.832 1.00 12.95 109 ALA A O 1
ATOM 703 N N . PHE A 1 93 ? -1.102 -6.259 15.173 1.00 10.57 110 PHE A N 1
ATOM 704 C CA . PHE A 1 93 ? -1.278 -7.601 14.617 1.00 8.12 110 PHE A CA 1
ATOM 705 C C . PHE A 1 93 ? 0.067 -8.223 14.257 1.00 7.90 110 PHE A C 1
ATOM 706 O O . PHE A 1 93 ? 0.346 -9.378 14.594 1.00 7.17 110 PHE A O 1
ATOM 714 N N . LEU A 1 94 ? 0.916 -7.457 13.568 1.00 8.94 111 LEU A N 1
ATOM 715 C CA . LEU A 1 94 ? 2.249 -7.932 13.218 1.00 10.21 111 LEU A CA 1
ATOM 716 C C . LEU A 1 94 ? 3.127 -8.080 14.451 1.00 14.77 111 LEU A C 1
ATOM 717 O O . LEU A 1 94 ? 3.866 -9.067 14.585 1.00 11.83 111 LEU A O 1
ATOM 722 N N . ALA A 1 95 ? 3.083 -7.092 15.349 1.00 15.31 112 ALA A N 1
ATOM 723 C CA . ALA A 1 95 ? 3.931 -7.129 16.536 1.00 14.26 112 ALA A CA 1
ATOM 724 C C . ALA A 1 95 ? 3.653 -8.369 17.379 1.00 13.71 112 ALA A C 1
ATOM 725 O O . ALA A 1 95 ? 4.577 -8.939 17.969 1.00 13.67 112 ALA A O 1
ATOM 727 N N . ALA A 1 96 ? 2.397 -8.816 17.428 1.00 11.13 113 ALA A N 1
ATOM 728 C CA . ALA A 1 96 ? 2.059 -10.054 18.119 1.00 13.49 113 ALA A CA 1
ATOM 729 C C . ALA A 1 96 ? 2.361 -11.305 17.299 1.00 16.73 113 ALA A C 1
ATOM 730 O O . ALA A 1 96 ? 2.028 -12.403 17.757 1.00 13.90 113 ALA A O 1
ATOM 732 N N . HIS A 1 97 ? 2.957 -11.167 16.105 1.00 11.66 114 HIS A N 1
ATOM 733 C CA . HIS A 1 97 ? 3.406 -12.304 15.299 1.00 12.04 114 HIS A CA 1
ATOM 734 C C . HIS A 1 97 ? 2.248 -13.175 14.830 1.00 10.78 114 HIS A C 1
ATOM 735 O O . HIS A 1 97 ? 2.427 -14.367 14.578 1.00 9.66 114 HIS A O 1
ATOM 742 N N . ILE A 1 98 ? 1.053 -12.587 14.723 1.00 9.18 115 ILE A N 1
ATOM 743 C CA . ILE A 1 98 ? -0.134 -13.378 14.390 1.00 9.87 115 ILE A CA 1
ATOM 744 C C . ILE A 1 98 ? 0.006 -14.117 13.068 1.00 7.85 115 ILE A C 1
ATOM 745 O O . ILE A 1 98 ? -0.482 -15.254 12.974 1.00 7.91 115 ILE A O 1
ATOM 750 N N . PRO A 1 99 ? 0.652 -13.574 12.021 1.00 7.06 116 PRO A N 1
ATOM 751 C CA . PRO A 1 99 ? 0.792 -14.361 10.783 1.00 9.19 116 PRO A CA 1
ATOM 752 C C . PRO A 1 99 ? 1.449 -15.717 10.986 1.00 11.45 116 PRO A C 1
ATOM 753 O O . PRO A 1 99 ? 1.101 -16.667 10.273 1.00 8.08 116 PRO A O 1
ATOM 757 N N . LEU A 1 100 ? 2.361 -15.845 11.959 1.00 9.81 117 LEU A N 1
ATOM 758 C CA . LEU A 1 100 ? 3.054 -17.113 12.178 1.00 8.67 117 LEU A CA 1
ATOM 759 C C . LEU A 1 100 ? 2.091 -18.234 12.531 1.00 7.43 117 LEU A C 1
ATOM 760 O O . LEU A 1 100 ? 2.391 -19.405 12.284 1.00 10.00 117 LEU A O 1
ATOM 765 N N . PHE A 1 101 ? 0.944 -17.903 13.131 1.00 7.26 118 PHE A N 1
ATOM 766 C CA . PHE A 1 101 ? -0.036 -18.925 13.466 1.00 7.01 118 PHE A CA 1
ATOM 767 C C . PHE A 1 101 ? -0.620 -19.571 12.219 1.00 9.07 118 PHE A C 1
ATOM 768 O O . PHE A 1 101 ? -1.151 -20.682 12.304 1.00 5.30 118 PHE A O 1
ATOM 776 N N . LEU A 1 102 ? -0.526 -18.895 11.070 1.00 7.68 119 LEU A N 1
ATOM 777 C CA . LEU A 1 102 ? -1.061 -19.386 9.807 1.00 7.54 119 LEU A CA 1
ATOM 778 C C . LEU A 1 102 ? -0.072 -20.270 9.071 1.00 7.80 119 LEU A C 1
ATOM 779 O O . LEU A 1 102 ? -0.477 -21.084 8.232 1.00 8.72 119 LEU A O 1
ATOM 784 N N . TYR A 1 103 ? 1.214 -20.128 9.376 1.00 9.43 120 TYR A N 1
ATOM 785 C CA . TYR A 1 103 ? 2.230 -20.781 8.560 1.00 11.35 120 TYR A CA 1
ATOM 786 C C . TYR A 1 103 ? 2.098 -22.299 8.534 1.00 7.19 120 TYR A C 1
ATOM 787 O O . TYR A 1 103 ? 2.436 -22.885 7.490 1.00 10.34 120 TYR A O 1
ATOM 796 N N . PRO A 1 104 ? 1.630 -22.986 9.587 1.00 9.78 121 PRO A N 1
ATOM 797 C CA . PRO A 1 104 ? 1.391 -24.429 9.435 1.00 7.65 121 PRO A CA 1
ATOM 798 C C . PRO A 1 104 ? 0.384 -24.743 8.351 1.00 8.62 121 PRO A C 1
ATOM 799 O O . PRO A 1 104 ? 0.535 -25.760 7.664 1.00 8.97 121 PRO A O 1
ATOM 803 N N . PHE A 1 105 ? -0.626 -23.887 8.163 1.00 9.36 122 PHE A N 1
ATOM 804 C CA . PHE A 1 105 ? -1.588 -24.105 7.084 1.00 7.46 122 PHE A CA 1
ATOM 805 C C . PHE A 1 105 ? -0.985 -23.790 5.721 1.00 8.47 122 PHE A C 1
ATOM 806 O O . PHE A 1 105 ? -1.450 -24.317 4.708 1.00 8.22 122 PHE A O 1
ATOM 814 N N . LEU A 1 106 ? 0.037 -22.927 5.659 1.00 9.16 123 LEU A N 1
ATOM 815 C CA . LEU A 1 106 ? 0.702 -22.693 4.382 1.00 7.90 123 LEU A CA 1
ATOM 816 C C . LEU A 1 106 ? 1.717 -23.784 4.084 1.00 10.87 123 LEU A C 1
ATOM 817 O O . LEU A 1 106 ? 2.081 -23.982 2.921 1.00 8.18 123 LEU A O 1
ATOM 822 N N . HIS A 1 107 ? 2.163 -24.494 5.120 1.00 12.56 124 HIS A N 1
ATOM 823 C CA . HIS A 1 107 ? 3.216 -25.495 4.999 1.00 12.77 124 HIS A CA 1
ATOM 824 C C . HIS A 1 107 ? 2.676 -26.857 4.582 1.00 12.79 124 HIS A C 1
ATOM 825 O O . HIS A 1 107 ? 3.299 -27.546 3.766 1.00 12.55 124 HIS A O 1
ATOM 832 N N . THR A 1 108 ? 1.529 -27.271 5.128 1.00 13.84 125 THR A N 1
ATOM 833 C CA . THR A 1 108 ? 1.071 -28.640 4.904 1.00 14.38 125 THR A CA 1
ATOM 834 C C . THR A 1 108 ? 0.887 -28.913 3.416 1.00 13.77 125 THR A C 1
ATOM 835 O O . THR A 1 108 ? 0.364 -28.080 2.668 1.00 8.34 125 THR A O 1
ATOM 839 N N . VAL A 1 109 ? 1.351 -30.091 2.988 1.00 11.01 126 VAL A N 1
ATOM 840 C CA . VAL A 1 109 ? 1.182 -30.530 1.610 1.00 14.44 126 VAL A CA 1
ATOM 841 C C . VAL A 1 109 ? -0.109 -31.310 1.407 1.00 14.40 126 VAL A C 1
ATOM 842 O O . VAL A 1 109 ? -0.378 -31.753 0.282 1.00 15.24 126 VAL A O 1
ATOM 846 N N . SER A 1 110 ? -0.904 -31.505 2.464 1.00 11.33 127 SER A N 1
ATOM 847 C CA . SER A 1 110 ? -2.144 -32.261 2.354 1.00 14.09 127 SER A CA 1
ATOM 848 C C . SER A 1 110 ? -2.984 -31.755 1.193 1.00 17.23 127 SER A C 1
ATOM 849 O O . SER A 1 110 ? -3.138 -30.545 0.992 1.00 15.34 127 SER A O 1
ATOM 852 N N . LYS A 1 111 ? -3.527 -32.695 0.429 1.00 12.38 128 LYS A N 1
ATOM 853 C CA . LYS A 1 111 ? -4.344 -32.378 -0.728 1.00 15.71 128 LYS A CA 1
ATOM 854 C C . LYS A 1 111 ? -5.836 -32.365 -0.425 1.00 15.96 128 LYS A C 1
ATOM 855 O O . LYS A 1 111 ? -6.633 -32.144 -1.344 1.00 18.18 128 LYS A O 1
ATOM 861 N N . THR A 1 112 ? -6.242 -32.611 0.819 1.00 10.51 129 THR A N 1
ATOM 862 C CA . THR A 1 112 ? -7.668 -32.636 1.108 1.00 11.72 129 THR A CA 1
ATOM 863 C C . THR A 1 112 ? -8.273 -31.246 0.931 1.00 10.69 129 THR A C 1
ATOM 864 O O . THR A 1 112 ? -7.612 -30.219 1.135 1.00 8.21 129 THR A O 1
ATOM 868 N N . ARG A 1 113 ? -9.529 -31.232 0.480 1.00 8.68 130 ARG A N 1
ATOM 869 C CA . ARG A 1 113 ? -10.257 -29.975 0.331 1.00 10.41 130 ARG A CA 1
ATOM 870 C C . ARG A 1 113 ? -10.326 -29.164 1.619 1.00 11.24 130 ARG A C 1
ATOM 871 O O . ARG A 1 113 ? -10.235 -27.926 1.534 1.00 8.45 130 ARG A O 1
ATOM 879 N N . PRO A 1 114 ? -10.534 -29.755 2.806 1.00 9.13 131 PRO A N 1
ATOM 880 C CA . PRO A 1 114 ? -10.517 -28.924 4.019 1.00 7.80 131 PRO A CA 1
ATOM 881 C C . PRO A 1 114 ? -9.205 -28.181 4.219 1.00 6.08 131 PRO A C 1
ATOM 882 O O . PRO A 1 114 ? -9.216 -27.034 4.683 1.00 4.29 131 PRO A O 1
ATOM 886 N N . PHE A 1 115 ? -8.069 -28.785 3.878 1.00 5.87 132 PHE A N 1
ATOM 887 C CA . PHE A 1 115 ? -6.841 -28.009 3.975 1.00 5.59 132 PHE A CA 1
ATOM 888 C C . PHE A 1 115 ? -6.696 -27.020 2.832 1.00 5.53 132 PHE A C 1
ATOM 889 O O . PHE A 1 115 ? -6.054 -25.989 3.028 1.00 6.24 132 PHE A O 1
ATOM 897 N N . GLU A 1 116 ? -7.327 -27.265 1.676 1.00 6.52 133 GLU A N 1
ATOM 898 C CA . GLU A 1 116 ? -7.322 -26.250 0.621 1.00 6.95 133 GLU A CA 1
ATOM 899 C C . GLU A 1 116 ? -8.099 -25.005 1.045 1.00 7.14 133 GLU A C 1
ATOM 900 O O . GLU A 1 116 ? -7.635 -23.882 0.808 1.00 5.38 133 GLU A O 1
ATOM 906 N N . TYR A 1 117 ? -9.268 -25.167 1.693 1.00 5.99 134 TYR A N 1
ATOM 907 C CA . TYR A 1 117 ? -9.975 -23.985 2.193 1.00 6.61 134 TYR A CA 1
ATOM 908 C C . TYR A 1 117 ? -9.115 -23.208 3.189 1.00 6.94 134 TYR A C 1
ATOM 909 O O . TYR A 1 117 ? -9.058 -21.971 3.144 1.00 4.29 134 TYR A O 1
ATOM 918 N N . LEU A 1 118 ? -8.466 -23.919 4.115 1.00 5.30 135 LEU A N 1
ATOM 919 C CA . LEU A 1 118 ? -7.580 -23.273 5.081 1.00 6.58 135 LEU A CA 1
ATOM 920 C C . LEU A 1 118 ? -6.420 -22.569 4.390 1.00 6.61 135 LEU A C 1
ATOM 921 O O . LEU A 1 118 ? -6.060 -21.438 4.750 1.00 4.38 135 LEU A O 1
ATOM 926 N N . ARG A 1 119 ? -5.779 -23.268 3.446 1.00 3.55 136 ARG A N 1
ATOM 927 C CA . ARG A 1 119 ? -4.634 -22.719 2.729 1.00 3.71 136 ARG A CA 1
ATOM 928 C C . ARG A 1 119 ? -5.012 -21.429 2.005 1.00 2.80 136 ARG A C 1
ATOM 929 O O . ARG A 1 119 ? -4.305 -20.425 2.096 1.00 3.09 136 ARG A O 1
ATOM 937 N N . LEU A 1 120 ? -6.146 -21.444 1.300 1.00 2.27 137 LEU A N 1
ATOM 938 C CA . LEU A 1 120 ? -6.585 -20.280 0.547 1.00 4.99 137 LEU A CA 1
ATOM 939 C C . LEU A 1 120 ? -6.910 -19.125 1.476 1.00 3.96 137 LEU A C 1
ATOM 940 O O . LEU A 1 120 ? -6.529 -17.978 1.207 1.00 3.74 137 LEU A O 1
ATOM 945 N N . THR A 1 121 ? -7.599 -19.414 2.584 1.00 3.65 138 THR A N 1
ATOM 946 C CA . THR A 1 121 ? -7.973 -18.365 3.521 1.00 3.68 138 THR A CA 1
ATOM 947 C C . THR A 1 121 ? -6.745 -17.833 4.247 1.00 5.65 138 THR A C 1
ATOM 948 O O . THR A 1 121 ? -6.647 -16.632 4.505 1.00 5.39 138 THR A O 1
ATOM 952 N N . SER A 1 122 ? -5.781 -18.709 4.559 1.00 4.18 139 SER A N 1
ATOM 953 C CA . SER A 1 122 ? -4.548 -18.245 5.182 1.00 4.84 139 SER A CA 1
ATOM 954 C C . SER A 1 122 ? -3.752 -17.385 4.214 1.00 6.02 139 SER A C 1
ATOM 955 O O . SER A 1 122 ? -3.262 -16.309 4.585 1.00 6.80 139 SER A O 1
ATOM 958 N N . LEU A 1 123 ? -3.635 -17.833 2.963 1.00 5.00 140 LEU A N 1
ATOM 959 C CA . LEU A 1 123 ? -3.036 -16.991 1.935 1.00 6.99 140 LEU A CA 1
ATOM 960 C C . LEU A 1 123 ? -3.772 -15.664 1.811 1.00 5.24 140 LEU A C 1
ATOM 961 O O . LEU A 1 123 ? -3.163 -14.630 1.499 1.00 7.31 140 LEU A O 1
ATOM 966 N N . GLY A 1 124 ? -5.091 -15.679 2.014 1.00 6.50 141 GLY A N 1
ATOM 967 C CA . GLY A 1 124 ? -5.851 -14.447 1.936 1.00 4.50 141 GLY A CA 1
ATOM 968 C C . GLY A 1 124 ? -5.455 -13.452 3.007 1.00 6.31 141 GLY A C 1
ATOM 969 O O . GLY A 1 124 ? -5.377 -12.247 2.751 1.00 7.42 141 GLY A O 1
ATOM 970 N N . VAL A 1 125 ? -5.219 -13.934 4.224 1.00 4.85 142 VAL A N 1
ATOM 971 C CA . VAL A 1 125 ? -4.733 -13.055 5.285 1.00 6.71 142 VAL A CA 1
ATOM 972 C C . VAL A 1 125 ? -3.386 -12.444 4.904 1.00 4.83 142 VAL A C 1
ATOM 973 O O . VAL A 1 125 ? -3.182 -11.229 5.009 1.00 4.95 142 VAL A O 1
ATOM 977 N N . ILE A 1 126 ? -2.430 -13.281 4.494 1.00 7.13 143 ILE A N 1
ATOM 978 C CA . ILE A 1 126 ? -1.127 -12.747 4.091 1.00 5.83 143 ILE A CA 1
ATOM 979 C C . ILE A 1 126 ? -1.285 -11.781 2.919 1.00 5.62 143 ILE A C 1
ATOM 980 O O . ILE A 1 126 ? -0.681 -10.702 2.900 1.00 4.19 143 ILE A O 1
ATOM 985 N N . GLY A 1 127 ? -2.099 -12.157 1.924 1.00 3.68 144 GLY A N 1
ATOM 986 C CA . GLY A 1 127 ? -2.331 -11.284 0.788 1.00 4.01 144 GLY A CA 1
ATOM 987 C C . GLY A 1 127 ? -2.948 -9.951 1.181 1.00 7.16 144 GLY A C 1
ATOM 988 O O . GLY A 1 127 ? -2.611 -8.907 0.614 1.00 6.64 144 GLY A O 1
ATOM 989 N N . ALA A 1 128 ? -3.863 -9.967 2.153 1.00 5.71 145 ALA A N 1
ATOM 990 C CA . ALA A 1 128 ? -4.434 -8.720 2.659 1.00 7.88 145 ALA A CA 1
ATOM 991 C C . ALA A 1 128 ? -3.353 -7.841 3.265 1.00 6.00 145 ALA A C 1
ATOM 992 O O . ALA A 1 128 ? -3.410 -6.613 3.150 1.00 7.63 145 ALA A O 1
ATOM 994 N N . LEU A 1 129 ? -2.357 -8.455 3.909 1.00 5.18 146 LEU A N 1
ATOM 995 C CA . LEU A 1 129 ? -1.245 -7.687 4.472 1.00 5.97 146 LEU A CA 1
ATOM 996 C C . LEU A 1 129 ? -0.386 -7.066 3.376 1.00 7.39 146 LEU A C 1
ATOM 997 O O . LEU A 1 129 ? -0.101 -5.863 3.411 1.00 6.27 146 LEU A O 1
ATOM 1002 N N . VAL A 1 130 ? 0.063 -7.876 2.407 1.00 4.91 147 VAL A N 1
ATOM 1003 C CA . VAL A 1 130 ? 0.934 -7.351 1.357 1.00 5.48 147 VAL A CA 1
ATOM 1004 C C . VAL A 1 130 ? 0.192 -6.427 0.420 1.00 4.74 147 VAL A C 1
ATOM 1005 O O . VAL A 1 130 ? 0.825 -5.589 -0.228 1.00 5.94 147 VAL A O 1
ATOM 1009 N N . LYS A 1 131 ? -1.141 -6.499 0.357 1.00 5.03 148 LYS A N 1
ATOM 1010 C CA . LYS A 1 131 ? -1.972 -5.587 -0.474 1.00 9.37 148 LYS A CA 1
ATOM 1011 C C . LYS A 1 131 ? -1.742 -4.146 0.003 1.00 6.28 148 LYS A C 1
ATOM 1012 O O . LYS A 1 131 ? -1.802 -3.261 -0.811 1.00 9.11 148 LYS A O 1
ATOM 1018 N N . THR A 1 132 ? -1.389 -3.982 1.277 1.00 7.02 149 THR A N 1
ATOM 1019 C CA . THR A 1 132 ? -1.122 -2.630 1.760 1.00 7.03 149 THR A CA 1
ATOM 1020 C C . THR A 1 132 ? 0.196 -2.085 1.234 1.00 5.36 149 THR A C 1
ATOM 1021 O O . THR A 1 132 ? 0.390 -0.873 1.253 1.00 6.88 149 THR A O 1
ATOM 1025 N N . ASP A 1 133 ? 1.112 -2.949 0.786 1.00 5.02 150 ASP A N 1
ATOM 1026 C CA . ASP A 1 133 ? 2.481 -2.566 0.408 1.00 6.56 150 ASP A CA 1
ATOM 1027 C C . ASP A 1 133 ? 3.228 -1.801 1.507 1.00 5.56 150 ASP A C 1
ATOM 1028 O O . ASP A 1 133 ? 4.224 -1.142 1.221 1.00 7.56 150 ASP A O 1
ATOM 1033 N N . GLU A 1 134 ? 2.797 -1.864 2.768 1.00 4.69 151 GLU A N 1
ATOM 1034 C CA . GLU A 1 134 ? 3.507 -1.137 3.813 1.00 6.21 151 GLU A CA 1
ATOM 1035 C C . GLU A 1 134 ? 4.855 -1.781 4.102 1.00 9.05 151 GLU A C 1
ATOM 1036 O O . GLU A 1 134 ? 4.952 -3.007 4.241 1.00 4.85 151 GLU A O 1
ATOM 1042 N N . GLN A 1 135 ? 5.895 -0.942 4.190 1.00 5.80 152 GLN A N 1
ATOM 1043 C CA . GLN A 1 135 ? 7.236 -1.430 4.492 1.00 4.88 152 GLN A CA 1
ATOM 1044 C C . GLN A 1 135 ? 7.242 -2.338 5.704 1.00 6.54 152 GLN A C 1
ATOM 1045 O O . GLN A 1 135 ? 7.908 -3.380 5.710 1.00 7.97 152 GLN A O 1
ATOM 1051 N N . GLU A 1 136 ? 6.540 -1.929 6.759 1.00 6.88 153 GLU A N 1
ATOM 1052 C CA . GLU A 1 136 ? 6.431 -2.741 7.962 1.00 11.33 153 GLU A CA 1
ATOM 1053 C C . GLU A 1 136 ? 5.979 -4.155 7.621 1.00 9.30 153 GLU A C 1
ATOM 1054 O O . GLU A 1 136 ? 6.564 -5.140 8.087 1.00 8.06 153 GLU A O 1
ATOM 1060 N N . VAL A 1 137 ? 4.945 -4.267 6.785 1.00 7.68 154 VAL A N 1
ATOM 1061 C CA . VAL A 1 137 ? 4.474 -5.579 6.354 1.00 7.31 154 VAL A CA 1
ATOM 1062 C C . VAL A 1 137 ? 5.567 -6.314 5.583 1.00 7.72 154 VAL A C 1
ATOM 1063 O O . VAL A 1 137 ? 5.935 -7.444 5.925 1.00 7.09 154 VAL A O 1
ATOM 1067 N N . ILE A 1 138 ? 6.116 -5.678 4.541 1.00 6.69 155 ILE A N 1
ATOM 1068 C CA . ILE A 1 138 ? 7.122 -6.345 3.715 1.00 7.84 155 ILE A CA 1
ATOM 1069 C C . ILE A 1 138 ? 8.272 -6.843 4.580 1.00 7.26 155 ILE A C 1
ATOM 1070 O O . ILE A 1 138 ? 8.675 -8.012 4.507 1.00 6.48 155 ILE A O 1
ATOM 1075 N N . ASN A 1 139 ? 8.805 -5.966 5.432 1.00 6.63 156 ASN A N 1
ATOM 1076 C CA . ASN A 1 139 ? 9.981 -6.343 6.214 1.00 8.20 156 ASN A CA 1
ATOM 1077 C C . ASN A 1 139 ? 9.644 -7.417 7.238 1.00 9.12 156 ASN A C 1
ATO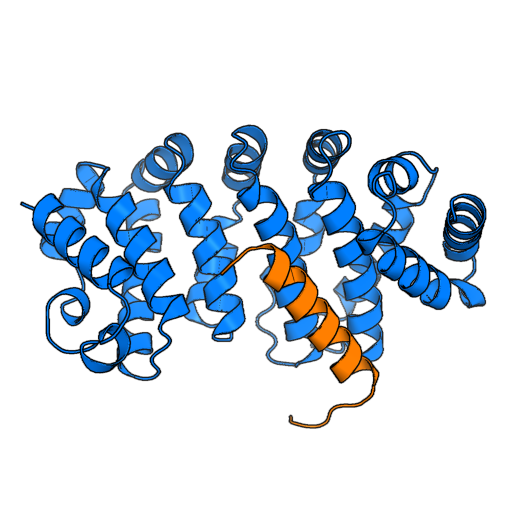M 1078 O O . ASN A 1 139 ? 10.451 -8.318 7.476 1.00 9.98 156 ASN A O 1
ATOM 1083 N N . PHE A 1 140 ? 8.461 -7.340 7.853 1.00 7.58 157 PHE A N 1
ATOM 1084 C CA . PHE A 1 140 ? 8.024 -8.419 8.733 1.00 8.74 157 PHE A CA 1
ATOM 1085 C C . PHE A 1 140 ? 8.035 -9.756 8.003 1.00 9.90 157 PHE A C 1
ATOM 1086 O O . PHE A 1 140 ? 8.503 -10.769 8.539 1.00 10.14 157 PHE A O 1
ATOM 1094 N N . LEU A 1 141 ? 7.510 -9.781 6.782 1.00 7.55 158 LEU A N 1
ATOM 1095 C CA . LEU A 1 141 ? 7.441 -11.032 6.049 1.00 9.49 158 LEU A CA 1
ATOM 1096 C C . LEU A 1 141 ? 8.827 -11.508 5.624 1.00 11.04 158 LEU A C 1
ATOM 1097 O O . LEU A 1 141 ? 9.064 -12.718 5.508 1.00 8.52 158 LEU A O 1
ATOM 1102 N N . LEU A 1 142 ? 9.753 -10.581 5.386 1.00 7.67 159 LEU A N 1
ATOM 1103 C CA . LEU A 1 142 ? 11.107 -10.983 5.024 1.00 7.77 159 LEU A CA 1
ATOM 1104 C C . LEU A 1 142 ? 11.797 -11.702 6.178 1.00 10.10 159 LEU A C 1
ATOM 1105 O O . LEU A 1 142 ? 12.494 -12.699 5.960 1.00 8.30 159 LEU A O 1
ATOM 1110 N N . THR A 1 143 ? 11.601 -11.232 7.415 1.00 8.28 160 THR A N 1
ATOM 1111 C CA . THR A 1 1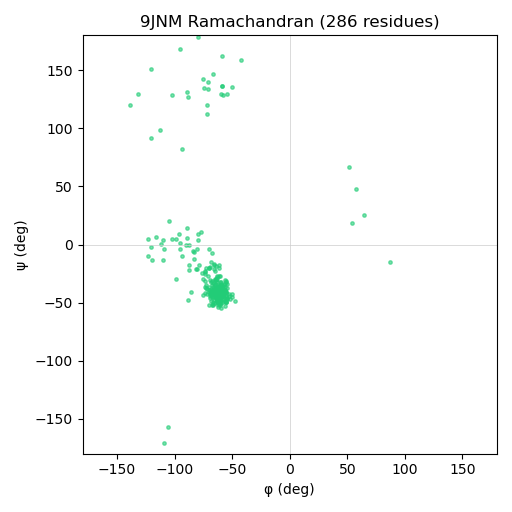43 ? 12.282 -11.868 8.538 1.00 13.13 160 THR A CA 1
ATOM 1112 C C . THR A 1 143 ? 11.614 -13.164 8.980 1.00 13.78 160 THR A C 1
ATOM 1113 O O . THR A 1 143 ? 12.247 -13.954 9.684 1.00 13.62 160 THR A O 1
ATOM 1117 N N . THR A 1 144 ? 10.357 -13.407 8.603 1.00 12.83 161 THR A N 1
ATOM 1118 C CA . THR A 1 144 ? 9.666 -14.615 9.043 1.00 14.97 161 THR A CA 1
ATOM 1119 C C . THR A 1 144 ? 9.676 -15.704 7.982 1.00 18.24 161 THR A C 1
ATOM 1120 O O . THR A 1 144 ? 9.061 -16.755 8.183 1.00 21.89 161 THR A O 1
ATOM 1124 N N . GLU A 1 145 ? 10.376 -15.484 6.865 1.00 12.87 162 GLU A N 1
ATOM 1125 C CA . GLU A 1 145 ? 10.556 -16.516 5.841 1.00 22.51 162 GLU A CA 1
ATOM 1126 C C . GLU A 1 145 ? 9.221 -17.034 5.291 1.00 19.27 162 GLU A C 1
ATOM 1127 O O . GLU A 1 145 ? 8.997 -18.241 5.168 1.00 20.16 162 GLU A O 1
ATOM 1133 N N . ILE A 1 146 ? 8.328 -16.104 4.946 1.00 13.73 163 ILE A N 1
ATOM 1134 C CA . ILE A 1 146 ? 7.156 -16.471 4.156 1.00 13.51 163 ILE A CA 1
ATOM 1135 C C . ILE A 1 146 ? 7.529 -16.838 2.723 1.00 7.17 163 ILE A C 1
ATOM 1136 O O . ILE A 1 146 ? 6.763 -17.521 2.039 1.00 10.31 163 ILE A O 1
ATOM 1141 N N . ILE A 1 147 ? 8.699 -16.409 2.246 1.00 4.00 164 ILE A N 1
ATOM 1142 C CA . ILE A 1 147 ? 9.056 -16.641 0.838 1.00 6.65 164 ILE A CA 1
ATOM 1143 C C . ILE A 1 1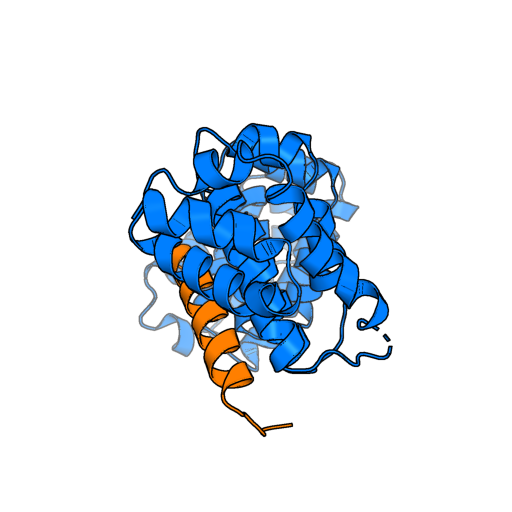47 ? 9.089 -18.131 0.495 1.00 5.77 164 ILE A C 1
ATOM 1144 O O . ILE A 1 147 ? 8.390 -18.538 -0.448 1.00 7.79 164 ILE A O 1
ATOM 1149 N N . PRO A 1 148 ? 9.838 -18.992 1.199 1.00 6.26 165 PRO A N 1
ATOM 1150 C CA . PRO A 1 148 ? 9.855 -20.409 0.785 1.00 9.68 165 PRO A CA 1
ATOM 1151 C C . PRO A 1 148 ? 8.501 -21.082 0.931 1.00 6.57 165 PRO A C 1
ATOM 1152 O O . PRO A 1 148 ? 8.194 -21.998 0.156 1.00 6.19 165 PRO A O 1
ATOM 1156 N N . LEU A 1 149 ? 7.687 -20.655 1.905 1.00 5.86 166 LEU A N 1
ATOM 1157 C CA . LEU A 1 149 ? 6.312 -21.131 1.995 1.00 6.84 166 LEU A CA 1
ATOM 1158 C C . LEU A 1 149 ? 5.542 -20.789 0.726 1.00 5.04 166 LEU A C 1
ATOM 1159 O O . LEU A 1 149 ? 4.840 -21.637 0.170 1.00 5.80 166 LEU A O 1
ATOM 1164 N N . CYS A 1 150 ? 5.677 -19.553 0.236 1.00 5.64 167 CYS A N 1
ATOM 1165 C CA . CYS A 1 150 ? 5.012 -19.198 -1.015 1.00 6.27 167 CYS A CA 1
ATOM 1166 C C . CYS A 1 150 ? 5.588 -19.976 -2.188 1.00 5.65 167 CYS A C 1
ATOM 1167 O O . CYS A 1 150 ? 4.841 -20.416 -3.069 1.00 4.95 167 CYS A O 1
ATOM 1170 N N . LEU A 1 151 ? 6.916 -20.160 -2.218 1.00 4.21 168 LEU A N 1
ATOM 1171 C CA . LEU A 1 151 ? 7.523 -20.875 -3.338 1.00 6.64 168 LEU A CA 1
ATOM 1172 C C . LEU A 1 151 ? 7.015 -22.313 -3.411 1.00 6.29 168 LEU A C 1
ATOM 1173 O O . LEU A 1 151 ? 6.719 -22.827 -4.501 1.00 5.45 168 LEU A O 1
ATOM 1178 N N . ARG A 1 152 ? 6.890 -22.978 -2.261 1.00 6.79 169 ARG A N 1
ATOM 1179 C CA . ARG A 1 152 ? 6.425 -24.360 -2.289 1.00 7.80 169 ARG A CA 1
ATOM 1180 C C . ARG A 1 152 ? 4.993 -24.436 -2.800 1.00 8.25 169 ARG A C 1
ATOM 1181 O O . ARG A 1 152 ? 4.652 -25.340 -3.569 1.00 6.42 169 ARG A O 1
ATOM 1189 N N . ILE A 1 153 ? 4.150 -23.469 -2.422 1.00 5.98 170 ILE A N 1
ATOM 1190 C CA . ILE A 1 153 ? 2.772 -23.451 -2.911 1.00 5.42 170 ILE A CA 1
ATOM 1191 C C . ILE A 1 153 ? 2.742 -23.103 -4.392 1.00 5.44 170 ILE A C 1
ATOM 1192 O O . ILE A 1 153 ? 1.966 -23.672 -5.175 1.00 4.76 170 ILE A O 1
ATOM 1197 N N . MET A 1 154 ? 3.577 -22.147 -4.787 1.00 5.51 171 MET A N 1
ATOM 1198 C CA . MET A 1 154 ? 3.675 -21.728 -6.179 1.00 6.84 171 MET A CA 1
ATOM 1199 C C . MET A 1 154 ? 4.012 -22.905 -7.085 1.00 8.33 171 MET A C 1
ATOM 1200 O O . MET A 1 154 ? 3.481 -23.018 -8.197 1.00 4.16 171 MET A O 1
ATOM 1205 N N . GLU A 1 155 ? 4.891 -23.793 -6.618 1.00 5.46 172 GLU A N 1
ATOM 1206 C CA . GLU A 1 155 ? 5.273 -24.953 -7.416 1.00 7.32 172 GLU A CA 1
ATOM 1207 C C . GLU A 1 155 ? 4.191 -26.029 -7.440 1.00 8.12 172 GLU A C 1
ATOM 1208 O O . GLU A 1 155 ? 3.912 -26.590 -8.505 1.00 9.22 172 GLU A O 1
ATOM 1214 N N . SER A 1 156 ? 3.565 -26.340 -6.293 1.00 5.29 173 SER A N 1
ATOM 1215 C CA .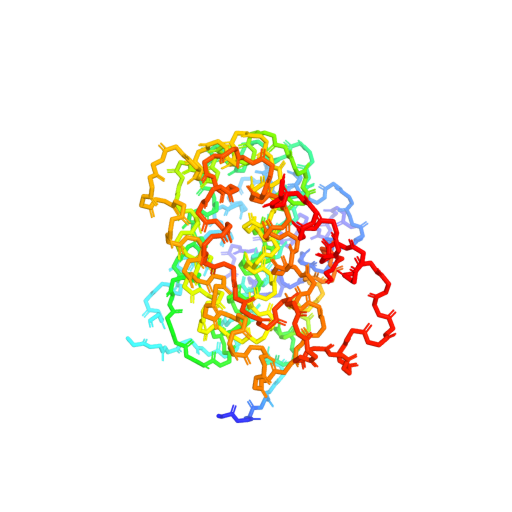 SER A 1 156 ? 2.760 -27.559 -6.191 1.00 8.68 173 SER A CA 1
ATOM 1216 C C . SER A 1 156 ? 1.292 -27.355 -5.833 1.00 7.41 173 SER A C 1
ATOM 1217 O O . SER A 1 156 ? 0.568 -28.347 -5.737 1.00 6.83 173 SER A O 1
ATOM 1220 N N . GLY A 1 157 ? 0.834 -26.126 -5.592 1.00 6.67 174 GLY A N 1
ATOM 1221 C CA . GLY A 1 157 ? -0.518 -25.910 -5.120 1.00 3.65 174 GLY A CA 1
ATOM 1222 C C . GLY A 1 157 ? -1.553 -25.967 -6.226 1.00 6.31 174 GLY A C 1
ATOM 1223 O O . GLY A 1 157 ? -1.259 -26.173 -7.402 1.00 7.63 174 GLY A O 1
ATOM 1224 N N . SER A 1 158 ? -2.807 -25.795 -5.829 1.00 4.77 175 SER A N 1
ATOM 1225 C CA . SER A 1 158 ? -3.848 -25.559 -6.813 1.00 7.79 175 SER A CA 1
ATOM 1226 C C . SER A 1 158 ? -3.531 -24.305 -7.629 1.00 7.12 175 SER A C 1
ATOM 1227 O O . SER A 1 158 ? -2.716 -23.460 -7.242 1.00 6.30 175 SER A O 1
ATOM 1230 N N . GLU A 1 159 ? -4.192 -24.181 -8.779 1.00 10.26 176 GLU A N 1
ATOM 1231 C CA . GLU A 1 159 ? -3.988 -22.988 -9.597 1.00 8.54 176 GLU A CA 1
ATOM 1232 C C . GLU A 1 159 ? -4.286 -21.717 -8.804 1.00 6.55 176 GLU A C 1
ATOM 1233 O O . GLU A 1 159 ? -3.572 -20.715 -8.935 1.00 6.30 176 GLU A O 1
ATOM 1239 N N . LEU A 1 160 ? -5.333 -21.741 -7.972 1.00 5.58 177 LEU A N 1
ATOM 1240 C CA . LEU A 1 160 ? -5.705 -20.537 -7.231 1.00 7.12 177 LEU A CA 1
ATOM 1241 C C . LEU A 1 160 ? -4.727 -20.257 -6.089 1.00 5.55 177 LEU A C 1
ATOM 1242 O O . LEU A 1 160 ? -4.366 -19.100 -5.845 1.00 7.96 177 LEU A O 1
ATOM 1247 N N . SER A 1 161 ? -4.303 -21.296 -5.363 1.00 5.16 178 SER A N 1
ATOM 1248 C CA . SER A 1 161 ? -3.265 -21.112 -4.347 1.00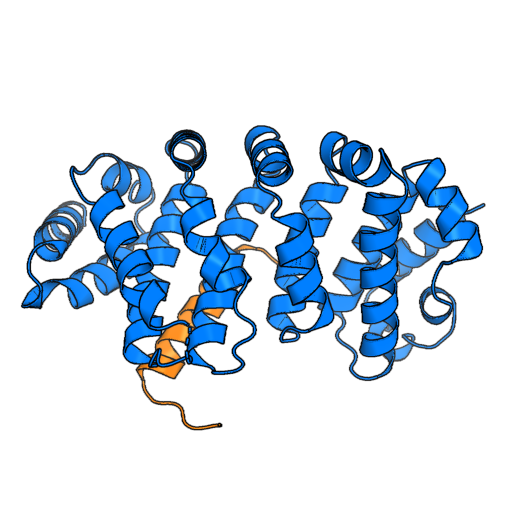 5.36 178 SER A CA 1
ATOM 1249 C C . SER A 1 161 ? -1.974 -20.595 -4.958 1.00 3.79 178 SER A C 1
ATOM 1250 O O . SER A 1 161 ? -1.329 -19.710 -4.396 1.00 2.83 178 SER A O 1
ATOM 1253 N N . LYS A 1 162 ? -1.557 -21.168 -6.091 1.00 4.04 179 LYS A N 1
ATOM 1254 C CA . LYS A 1 162 ? -0.372 -20.664 -6.778 1.00 4.96 179 LYS A CA 1
ATOM 1255 C C . LYS A 1 162 ? -0.512 -19.179 -7.085 1.00 4.78 179 LYS A C 1
ATOM 1256 O O . LYS A 1 162 ? 0.446 -18.412 -6.933 1.00 4.01 179 LYS A O 1
ATOM 1262 N N . THR A 1 163 ? -1.702 -18.765 -7.520 1.00 2.87 180 THR A N 1
ATOM 1263 C CA . THR A 1 163 ? -1.933 -17.371 -7.892 1.00 4.66 180 THR A CA 1
ATOM 1264 C C . THR A 1 163 ? -1.759 -16.439 -6.695 1.00 3.18 180 THR A C 1
ATOM 1265 O O . THR A 1 163 ? -1.058 -15.421 -6.782 1.00 4.87 180 THR A O 1
ATOM 1269 N N . VAL A 1 164 ? -2.353 -16.792 -5.555 1.00 2.56 181 VAL A N 1
ATOM 1270 C CA . VAL A 1 164 ? -2.241 -15.936 -4.379 1.00 4.03 181 VAL A CA 1
ATOM 1271 C C . VAL A 1 164 ? -0.816 -15.941 -3.851 1.00 3.11 181 VAL A C 1
ATOM 1272 O O . VAL A 1 164 ? -0.282 -14.900 -3.459 1.00 2.95 181 VAL A O 1
ATOM 1276 N N . ALA A 1 165 ? -0.182 -17.111 -3.819 1.00 2.36 182 ALA A N 1
ATOM 1277 C CA . ALA A 1 165 ? 1.198 -17.179 -3.357 1.00 3.62 182 ALA A CA 1
ATOM 1278 C C . ALA A 1 165 ? 2.122 -16.394 -4.283 1.00 2.92 182 ALA A C 1
ATOM 1279 O O . ALA A 1 165 ? 3.038 -15.709 -3.816 1.00 3.85 182 ALA A O 1
ATOM 1281 N N . THR A 1 166 ? 1.877 -16.447 -5.595 1.00 2.94 183 THR A N 1
ATOM 1282 C CA . THR A 1 166 ? 2.659 -15.628 -6.524 1.00 3.88 183 THR A CA 1
ATOM 1283 C C . THR A 1 166 ? 2.399 -14.134 -6.299 1.00 4.24 183 THR A C 1
ATOM 1284 O O . THR A 1 166 ? 3.317 -13.313 -6.398 1.00 2.95 183 THR A O 1
ATOM 1288 N N . PHE A 1 167 ? 1.152 -13.776 -5.987 1.00 4.20 184 PHE A N 1
ATOM 1289 C CA . PHE A 1 167 ? 0.811 -12.383 -5.717 1.00 3.62 184 PHE A CA 1
ATOM 1290 C C . PHE A 1 167 ? 1.585 -11.883 -4.508 1.00 4.87 184 PHE A C 1
ATOM 1291 O O . PHE A 1 167 ? 2.130 -10.774 -4.522 1.00 3.83 184 PHE A O 1
ATOM 1299 N N . ILE A 1 168 ? 1.709 -12.731 -3.483 1.00 4.31 185 ILE A N 1
ATOM 1300 C CA . ILE A 1 168 ? 2.445 -12.351 -2.277 1.00 6.07 185 ILE A CA 1
ATOM 1301 C C . ILE A 1 168 ? 3.924 -12.143 -2.590 1.00 5.02 185 ILE A C 1
ATOM 1302 O O . ILE A 1 168 ? 4.511 -11.111 -2.239 1.00 3.99 185 ILE A O 1
ATOM 1307 N N . LEU A 1 169 ? 4.545 -13.110 -3.269 1.00 4.67 186 LEU A N 1
ATOM 1308 C CA . LEU A 1 169 ? 5.948 -12.945 -3.639 1.00 4.34 186 LEU A CA 1
ATOM 1309 C C . LEU A 1 169 ? 6.139 -11.726 -4.531 1.00 3.83 186 LEU A C 1
ATOM 1310 O O . LEU A 1 169 ? 7.143 -11.018 -4.421 1.00 3.90 186 LEU A O 1
ATOM 1315 N N . GLN A 1 170 ? 5.183 -11.471 -5.421 1.00 4.15 187 GLN A N 1
ATOM 1316 C CA . GLN A 1 170 ? 5.279 -10.334 -6.328 1.00 3.75 187 GLN A CA 1
ATOM 1317 C C . GLN A 1 170 ? 5.300 -9.014 -5.563 1.00 6.47 187 GLN A C 1
ATOM 1318 O O . GLN A 1 170 ? 6.112 -8.128 -5.852 1.00 3.85 187 GLN A O 1
ATOM 1324 N N . LYS A 1 171 ? 4.396 -8.864 -4.590 1.00 5.01 188 LYS A N 1
ATOM 1325 C CA . LYS A 1 171 ? 4.361 -7.658 -3.773 1.00 8.54 188 LYS A CA 1
ATOM 1326 C C . LYS A 1 171 ? 5.674 -7.467 -3.026 1.00 5.20 188 LYS A C 1
ATOM 1327 O O . LYS A 1 171 ? 6.128 -6.335 -2.839 1.00 4.39 188 LYS A O 1
ATOM 1333 N N . ILE A 1 172 ? 6.301 -8.566 -2.601 1.00 4.79 189 ILE A N 1
ATOM 1334 C CA . ILE A 1 172 ? 7.597 -8.465 -1.944 1.00 4.73 189 ILE A CA 1
ATOM 1335 C C . ILE A 1 172 ? 8.667 -8.039 -2.945 1.00 6.05 189 ILE A C 1
ATOM 1336 O O . ILE A 1 172 ? 9.477 -7.141 -2.670 1.00 4.50 189 ILE A O 1
ATOM 1341 N N . LEU A 1 173 ? 8.681 -8.673 -4.123 1.00 3.12 190 LEU A N 1
ATOM 1342 C CA . LEU A 1 173 ? 9.637 -8.300 -5.163 1.00 5.52 190 LEU A CA 1
ATOM 1343 C C . LEU A 1 173 ? 9.463 -6.846 -5.578 1.00 5.78 190 LEU A C 1
ATOM 1344 O O . LEU A 1 173 ? 10.448 -6.149 -5.847 1.00 5.01 190 LEU A O 1
ATOM 1349 N N . LEU A 1 174 ? 8.215 -6.378 -5.652 1.00 4.37 191 LEU A N 1
ATOM 1350 C CA . LEU A 1 174 ? 7.959 -5.016 -6.104 1.00 5.86 191 LEU A CA 1
ATOM 1351 C C . LEU A 1 174 ? 8.531 -3.992 -5.133 1.00 5.83 191 LEU A C 1
ATOM 1352 O O . LEU A 1 174 ? 8.921 -2.891 -5.542 1.00 6.36 191 LEU A O 1
ATOM 1357 N N . ASP A 1 175 ? 8.604 -4.335 -3.852 1.00 5.47 192 ASP A N 1
ATOM 1358 C CA . ASP A 1 175 ? 9.256 -3.465 -2.882 1.00 6.69 192 ASP A CA 1
ATOM 1359 C C . ASP A 1 175 ? 10.769 -3.474 -3.103 1.00 8.35 192 ASP A C 1
ATOM 1360 O O . ASP A 1 175 ? 11.350 -4.520 -3.395 1.00 4.65 192 ASP A O 1
ATOM 1365 N N . ASP A 1 176 ? 11.408 -2.294 -2.990 1.00 6.41 193 ASP A N 1
ATOM 1366 C CA . ASP A 1 176 ? 12.854 -2.212 -3.209 1.00 5.88 193 ASP A CA 1
ATOM 1367 C C . ASP A 1 176 ? 13.626 -3.060 -2.202 1.00 5.92 193 ASP A C 1
ATOM 1368 O O . ASP A 1 176 ? 14.618 -3.707 -2.558 1.00 9.22 193 ASP A O 1
ATOM 1373 N N . THR A 1 177 ? 13.217 -3.043 -0.932 1.00 5.99 194 THR A N 1
ATOM 1374 C CA . THR A 1 177 ? 13.885 -3.878 0.068 1.00 5.77 194 THR A CA 1
ATOM 1375 C C . THR A 1 177 ? 13.667 -5.357 -0.218 1.00 6.92 194 THR A C 1
ATOM 1376 O O . THR A 1 177 ? 14.590 -6.164 -0.079 1.00 6.29 194 THR A O 1
ATOM 1380 N N . GLY A 1 178 ? 12.458 -5.727 -0.645 1.00 5.46 195 GLY A N 1
ATOM 1381 C CA . GLY A 1 178 ? 12.213 -7.117 -1.000 1.00 7.49 195 GLY A CA 1
ATOM 1382 C C . GLY A 1 178 ? 13.052 -7.567 -2.181 1.00 8.72 195 GLY A C 1
ATOM 1383 O O . GLY A 1 178 ? 13.668 -8.639 -2.150 1.00 5.06 195 GLY A O 1
ATOM 1384 N N . LEU A 1 179 ? 13.111 -6.740 -3.227 1.00 7.61 196 LEU A N 1
ATOM 1385 C CA . LEU A 1 179 ? 13.930 -7.073 -4.389 1.00 10.37 196 LEU A CA 1
ATOM 1386 C C . LEU A 1 179 ? 15.410 -7.153 -4.015 1.00 9.33 196 LEU A C 1
ATOM 1387 O O . LEU A 1 179 ? 16.111 -8.097 -4.406 1.00 9.65 196 LEU A O 1
ATOM 1392 N N . ALA A 1 180 ? 15.904 -6.169 -3.253 1.00 5.93 197 ALA A N 1
ATOM 1393 C CA . ALA A 1 180 ? 17.307 -6.188 -2.838 1.00 8.60 197 ALA A CA 1
ATOM 1394 C C . ALA A 1 180 ? 17.607 -7.393 -1.959 1.00 10.41 197 ALA A C 1
ATOM 1395 O O . ALA A 1 180 ? 18.682 -7.994 -2.065 1.00 9.52 197 ALA A O 1
ATOM 1397 N N . TYR A 1 181 ? 16.678 -7.743 -1.064 1.00 7.47 198 TYR A N 1
ATOM 1398 C CA . TYR A 1 181 ? 16.877 -8.907 -0.211 1.00 10.94 198 TYR A CA 1
ATOM 1399 C C . TYR A 1 181 ? 16.940 -10.195 -1.029 1.00 10.52 198 TYR A C 1
ATOM 1400 O O . TYR A 1 181 ? 17.802 -11.046 -0.788 1.00 8.35 198 TYR A O 1
ATOM 1409 N N . ILE A 1 182 ? 16.026 -10.357 -1.990 1.00 7.42 199 ILE A N 1
ATOM 1410 C CA . ILE A 1 182 ? 15.991 -11.570 -2.802 1.00 7.57 199 ILE A CA 1
ATOM 1411 C C . ILE A 1 182 ? 17.215 -11.662 -3.706 1.00 7.63 199 ILE A C 1
ATOM 1412 O O . ILE A 1 182 ? 17.705 -12.760 -4.003 1.00 7.71 199 ILE A O 1
ATOM 1417 N N . CYS A 1 183 ? 17.738 -10.526 -4.144 1.00 7.71 200 CYS A N 1
ATOM 1418 C CA . CYS A 1 183 ? 18.907 -10.482 -5.009 1.00 10.75 200 CYS A CA 1
ATOM 1419 C C . CYS A 1 183 ? 20.201 -10.266 -4.235 1.00 11.25 200 CYS A C 1
ATOM 1420 O O . CYS A 1 183 ? 21.253 -10.042 -4.849 1.00 13.44 200 CYS A O 1
ATOM 1423 N N . GLN A 1 184 ? 20.155 -10.326 -2.906 1.00 9.23 201 GLN A N 1
ATOM 1424 C CA . GLN A 1 184 ? 21.371 -10.084 -2.137 1.00 14.15 201 GLN A CA 1
ATOM 1425 C C . GLN A 1 184 ? 22.329 -11.263 -2.233 1.00 19.99 201 GLN A C 1
ATOM 1426 O O . GLN A 1 184 ? 23.551 -11.077 -2.279 1.00 19.50 201 GLN A O 1
ATOM 1432 N N . THR A 1 185 ? 21.804 -12.481 -2.269 1.00 12.76 202 THR A N 1
ATOM 1433 C CA . THR A 1 185 ? 22.620 -13.659 -2.505 1.00 12.19 202 THR A CA 1
ATOM 1434 C C . THR A 1 185 ? 22.116 -14.369 -3.752 1.00 16.69 202 THR A C 1
ATOM 1435 O O . THR A 1 185 ? 20.932 -14.282 -4.096 1.00 11.53 202 THR A O 1
ATOM 1439 N N . TYR A 1 186 ? 23.029 -15.061 -4.438 1.00 14.95 203 TYR A N 1
ATOM 1440 C CA . TYR A 1 186 ? 22.628 -15.807 -5.624 1.00 16.89 203 TYR A CA 1
ATOM 1441 C C . TYR A 1 186 ? 21.638 -16.915 -5.284 1.00 13.83 203 TYR A C 1
ATOM 1442 O O . TYR A 1 186 ? 20.746 -17.220 -6.088 1.00 12.52 203 TYR A O 1
ATOM 1451 N N . GLU A 1 187 ? 21.765 -17.504 -4.094 1.00 13.60 204 GLU A N 1
ATOM 1452 C CA . GLU A 1 187 ? 20.927 -18.633 -3.712 1.00 14.39 204 GLU A CA 1
ATOM 1453 C C . GLU A 1 187 ? 19.481 -18.206 -3.514 1.00 12.11 204 GLU A C 1
ATOM 1454 O O . GLU A 1 187 ? 18.555 -18.952 -3.862 1.00 11.35 204 GLU A O 1
ATOM 1460 N N . ARG A 1 188 ? 19.261 -17.032 -2.915 1.00 9.66 205 ARG A N 1
ATOM 1461 C CA . ARG A 1 188 ? 17.904 -16.523 -2.811 1.00 10.07 205 ARG A CA 1
ATOM 1462 C C . ARG A 1 188 ? 17.337 -16.260 -4.193 1.00 8.87 205 ARG A C 1
ATOM 1463 O O . ARG A 1 188 ? 16.230 -16.703 -4.520 1.00 8.07 205 ARG A O 1
ATOM 1471 N N . PHE A 1 189 ? 18.096 -15.552 -5.028 1.00 9.00 206 PHE A N 1
ATOM 1472 C CA . PHE A 1 189 ? 17.597 -15.225 -6.355 1.00 11.82 206 PHE A CA 1
ATOM 1473 C C . PHE A 1 189 ? 17.301 -16.491 -7.155 1.00 9.78 206 PHE A C 1
ATOM 1474 O O . PHE A 1 189 ? 16.239 -16.611 -7.770 1.00 7.30 206 PHE A O 1
ATOM 1482 N N . SER A 1 190 ? 18.222 -17.460 -7.151 1.00 7.74 207 SER A N 1
ATOM 1483 C CA . SER A 1 190 ? 18.025 -18.606 -8.038 1.00 11.98 207 SER A CA 1
ATOM 1484 C C . SER A 1 190 ? 16.932 -19.548 -7.544 1.00 8.34 207 SER A C 1
ATOM 1485 O O . SER A 1 190 ? 16.334 -20.265 -8.355 1.00 9.71 207 SER A O 1
ATOM 1488 N N . HIS A 1 191 ? 16.649 -19.514 -6.243 1.00 9.81 208 HIS A N 1
ATOM 1489 C CA . HIS A 1 191 ? 15.488 -20.267 -5.718 1.00 9.38 208 HIS A CA 1
ATOM 1490 C C . HIS A 1 191 ? 14.215 -19.662 -6.336 1.00 9.69 208 HIS A C 1
ATOM 1491 O O . HIS A 1 191 ? 13.416 -20.435 -6.840 1.00 9.07 208 HIS A O 1
ATOM 1498 N N . VAL A 1 192 ? 14.106 -18.330 -6.346 1.00 7.54 209 VAL A N 1
ATOM 1499 C CA . VAL A 1 192 ? 12.933 -17.659 -6.898 1.00 5.71 209 VAL A CA 1
ATOM 1500 C C . VAL A 1 192 ? 12.871 -17.901 -8.398 1.00 5.91 209 VAL A C 1
ATOM 1501 O O . VAL A 1 192 ? 11.846 -18.349 -8.928 1.00 7.42 209 VAL A O 1
ATOM 1505 N N . ALA A 1 193 ? 13.977 -17.626 -9.097 1.00 6.16 210 ALA A N 1
ATOM 1506 C CA . ALA A 1 193 ? 14.039 -17.835 -10.544 1.00 8.98 210 ALA A CA 1
ATOM 1507 C C . ALA A 1 193 ? 13.740 -19.282 -10.912 1.00 5.80 210 ALA A C 1
ATOM 1508 O O . ALA A 1 193 ? 13.006 -19.553 -11.869 1.00 8.31 210 ALA A O 1
ATOM 1510 N N . MET A 1 194 ? 14.316 -20.231 -10.175 1.00 5.65 211 MET A N 1
ATOM 1511 C CA . MET A 1 194 ? 14.081 -21.638 -10.491 1.00 9.67 211 MET A CA 1
ATOM 1512 C C . MET A 1 194 ? 12.605 -21.992 -10.361 1.00 8.95 211 MET A C 1
ATOM 1513 O O . MET A 1 194 ? 12.028 -22.634 -11.250 1.00 9.03 211 MET A O 1
ATOM 1518 N N . ILE A 1 195 ? 11.970 -21.566 -9.260 1.00 10.48 212 ILE A N 1
ATOM 1519 C CA . ILE A 1 195 ? 10.550 -21.866 -9.058 1.00 6.09 212 ILE A CA 1
ATOM 1520 C C . ILE A 1 195 ? 9.708 -21.222 -10.149 1.00 6.45 212 ILE A C 1
ATOM 1521 O O . ILE A 1 195 ? 8.776 -21.840 -10.679 1.00 8.19 212 ILE A O 1
ATOM 1526 N N . LEU A 1 196 ? 10.006 -19.961 -10.493 1.00 7.61 213 LEU A N 1
ATOM 1527 C CA . LEU A 1 196 ? 9.270 -19.313 -11.578 1.00 9.47 213 LEU A CA 1
ATOM 1528 C C . LEU A 1 196 ? 9.447 -20.077 -12.885 1.00 6.82 213 LEU A C 1
ATOM 1529 O O . LEU A 1 196 ? 8.497 -20.220 -13.662 1.00 5.69 213 LEU A O 1
ATOM 1534 N N . GLY A 1 197 ? 10.658 -20.574 -13.143 1.00 8.20 214 GLY A N 1
ATOM 1535 C CA . GLY A 1 197 ? 10.884 -21.345 -14.357 1.00 5.69 214 GLY A CA 1
ATOM 1536 C C . GLY A 1 197 ? 10.050 -22.611 -14.396 1.00 8.33 214 GLY A C 1
ATOM 1537 O O . GLY A 1 197 ? 9.491 -22.966 -15.437 1.00 5.54 214 GLY A O 1
ATOM 1538 N N . LYS A 1 198 ? 9.939 -23.301 -13.254 1.00 5.14 215 LYS A N 1
ATOM 1539 C CA . LYS A 1 198 ? 9.100 -24.492 -13.198 1.00 8.36 215 LYS A CA 1
ATOM 1540 C C . LYS A 1 198 ? 7.625 -24.149 -13.409 1.00 8.65 215 LYS A C 1
ATOM 1541 O O . LYS A 1 198 ? 6.911 -24.892 -14.095 1.00 8.03 215 LYS A O 1
ATOM 1547 N N . MET A 1 199 ? 7.137 -23.037 -12.842 1.00 5.84 216 MET A N 1
ATOM 1548 C CA . MET A 1 199 ? 5.746 -22.680 -13.120 1.00 7.09 216 MET A CA 1
ATOM 1549 C C . MET A 1 199 ? 5.531 -22.350 -14.594 1.00 8.26 216 MET A C 1
ATOM 1550 O O . MET A 1 199 ? 4.483 -22.680 -15.152 1.00 7.96 216 MET A O 1
ATOM 1555 N N . VAL A 1 200 ? 6.517 -21.733 -15.253 1.00 5.30 217 VAL A N 1
ATOM 1556 C CA . VAL A 1 200 ? 6.362 -21.424 -16.676 1.00 8.36 217 VAL A CA 1
ATOM 1557 C C . VAL A 1 200 ? 6.190 -22.710 -17.494 1.00 8.26 217 VAL A C 1
ATOM 1558 O O . VAL A 1 200 ? 5.312 -22.800 -18.357 1.00 6.18 217 VAL A O 1
ATOM 1562 N N . LEU A 1 201 ? 7.006 -23.734 -17.212 1.00 7.98 218 LEU A N 1
ATOM 1563 C CA . LEU A 1 201 ? 6.839 -25.029 -17.873 1.00 12.47 218 LEU A CA 1
ATOM 1564 C C . LEU A 1 201 ? 5.457 -25.623 -17.599 1.00 9.74 218 LEU A C 1
ATOM 1565 O O . LEU A 1 201 ? 4.756 -26.039 -18.527 1.00 11.99 218 LEU A O 1
ATOM 1570 N N . GLN A 1 202 ? 5.047 -25.675 -16.330 1.00 8.19 219 GLN A N 1
ATOM 1571 C CA . GLN A 1 202 ? 3.715 -26.179 -16.011 1.00 9.99 219 GLN A CA 1
ATOM 1572 C C . GLN A 1 202 ? 2.632 -25.359 -16.701 1.00 12.22 219 GLN A C 1
ATOM 1573 O O . GLN A 1 202 ? 1.619 -25.910 -17.149 1.00 10.93 219 GLN A O 1
ATOM 1579 N N . LEU A 1 203 ? 2.810 -24.035 -16.767 1.00 9.84 220 LEU A N 1
ATOM 1580 C CA . LEU A 1 203 ? 1.804 -23.197 -17.417 1.00 13.79 220 LEU A CA 1
ATOM 1581 C C . LEU A 1 203 ? 1.693 -23.514 -18.904 1.00 13.92 220 LEU A C 1
ATOM 1582 O O . LEU A 1 203 ? 0.616 -23.367 -19.488 1.00 13.11 220 LEU A O 1
ATOM 1587 N N . SER A 1 204 ? 2.789 -23.950 -19.534 1.00 7.93 221 SER A N 1
ATOM 1588 C CA . SER A 1 204 ? 2.708 -24.339 -20.937 1.00 13.75 221 SER A CA 1
ATOM 1589 C C . SER A 1 204 ? 1.803 -25.548 -21.111 1.00 17.03 221 SER A C 1
ATOM 1590 O O . SER A 1 204 ? 1.134 -25.675 -22.142 1.00 14.27 221 SER A O 1
ATOM 1593 N N . LYS A 1 205 ? 1.723 -26.404 -20.092 1.00 14.68 222 LYS A N 1
ATOM 1594 C CA . LYS A 1 205 ? 0.873 -27.588 -20.126 1.00 21.93 222 LYS A CA 1
ATOM 1595 C C . LYS A 1 205 ? -0.548 -27.309 -19.639 1.00 19.84 222 LYS A C 1
ATOM 1596 O O . LYS A 1 205 ? -1.511 -27.746 -20.271 1.00 18.52 222 LYS A O 1
ATOM 1602 N N . GLU A 1 206 ? -0.698 -26.624 -18.500 1.00 18.12 223 GLU A N 1
ATOM 1603 C CA . GLU A 1 206 ? -2.002 -26.252 -17.948 1.00 19.92 223 GLU A CA 1
ATOM 1604 C C . GLU A 1 206 ? -2.054 -24.735 -17.839 1.00 25.16 223 GLU A C 1
ATOM 1605 O O . GLU A 1 206 ? -1.655 -24.167 -16.811 1.00 15.06 223 GLU A O 1
ATOM 1611 N N . PRO A 1 207 ? -2.545 -24.043 -18.861 1.00 21.39 224 PRO A N 1
ATOM 1612 C CA . PRO A 1 207 ? -2.435 -22.582 -18.882 1.00 16.90 224 PRO A CA 1
ATOM 1613 C C . PRO A 1 207 ? -3.429 -21.926 -17.941 1.00 15.19 224 PRO A C 1
ATOM 1614 O O . PRO A 1 207 ? -4.565 -22.372 -17.791 1.00 13.76 224 PRO A O 1
ATOM 1618 N N . SER A 1 208 ? -2.974 -20.853 -17.299 1.00 16.10 225 SER A N 1
ATOM 1619 C CA . SER A 1 208 ? -3.836 -19.954 -16.540 1.00 10.30 225 SER A CA 1
ATOM 1620 C C . SER A 1 208 ? -3.387 -18.535 -16.836 1.00 10.81 225 SER A C 1
ATOM 1621 O O . SER A 1 208 ? -2.232 -18.191 -16.580 1.00 9.39 225 SER A O 1
ATOM 1624 N N . ALA A 1 209 ? -4.292 -17.721 -17.391 1.00 9.49 226 ALA A N 1
ATOM 1625 C CA . ALA A 1 209 ? -3.929 -16.360 -17.768 1.00 10.50 226 ALA A CA 1
ATOM 1626 C C . ALA A 1 209 ? -3.579 -15.526 -16.546 1.00 8.75 226 ALA A C 1
ATOM 1627 O O . ALA A 1 209 ? -2.627 -14.739 -16.581 1.00 9.44 226 ALA A O 1
ATOM 1629 N N . ARG A 1 210 ? -4.329 -15.682 -15.451 1.00 8.49 227 ARG A N 1
ATOM 1630 C CA . ARG A 1 210 ? -4.048 -14.847 -14.286 1.00 9.44 227 ARG A CA 1
ATOM 1631 C C . ARG A 1 210 ? -2.752 -15.267 -13.609 1.00 7.74 227 ARG A C 1
ATOM 1632 O O . ARG A 1 210 ? -1.986 -14.415 -13.144 1.00 8.51 227 ARG A O 1
ATOM 1640 N N . LEU A 1 211 ? -2.485 -16.573 -13.546 1.00 4.34 228 LEU A N 1
ATOM 1641 C CA . LEU A 1 211 ? -1.253 -17.022 -12.912 1.00 8.93 228 LEU A CA 1
ATOM 1642 C C . LEU A 1 211 ? -0.050 -16.629 -13.756 1.00 7.19 228 LEU A C 1
ATOM 1643 O O . LEU A 1 211 ? 0.955 -16.142 -13.229 1.00 6.28 228 LEU A O 1
ATOM 1648 N N . LEU A 1 212 ? -0.154 -16.796 -15.074 1.00 7.01 229 LEU A N 1
ATOM 1649 C CA . LEU A 1 212 ? 0.916 -16.357 -15.964 1.00 9.63 229 LEU A CA 1
ATOM 1650 C C . LEU A 1 212 ? 1.178 -14.866 -15.798 1.00 8.32 229 LEU A C 1
ATOM 1651 O O . LEU A 1 212 ? 2.334 -14.434 -15.750 1.00 7.35 229 LEU A O 1
ATOM 1656 N N . LYS A 1 213 ? 0.108 -14.067 -15.689 1.00 7.72 230 LYS A N 1
ATOM 1657 C CA . LYS A 1 213 ? 0.275 -12.626 -15.533 1.00 10.01 230 LYS A CA 1
ATOM 1658 C C . LYS A 1 213 ? 1.108 -12.304 -14.297 1.00 8.07 230 LYS A C 1
ATOM 1659 O O . LYS A 1 213 ? 2.017 -11.467 -14.346 1.00 4.67 230 LYS A O 1
ATOM 1665 N N . HIS A 1 214 ? 0.826 -12.981 -13.182 1.00 8.13 231 HIS A N 1
ATOM 1666 C CA . HIS A 1 214 ? 1.548 -12.689 -11.946 1.00 8.89 231 HIS A CA 1
ATOM 1667 C C . HIS A 1 214 ? 2.980 -13.205 -12.009 1.00 5.01 231 HIS A C 1
ATOM 1668 O O . HIS A 1 214 ? 3.898 -12.585 -11.464 1.00 4.51 231 HIS A O 1
ATOM 1675 N N . VAL A 1 215 ? 3.186 -14.343 -12.669 1.00 8.31 232 VAL A N 1
ATOM 1676 C CA . VAL A 1 215 ? 4.536 -14.860 -12.868 1.00 3.79 232 VAL A CA 1
ATOM 1677 C C . VAL A 1 215 ? 5.348 -13.886 -13.712 1.00 5.45 232 VAL A C 1
ATOM 1678 O O . VAL A 1 215 ? 6.498 -13.555 -13.395 1.00 4.10 232 VAL A O 1
ATOM 1682 N N . VAL A 1 216 ? 4.757 -13.417 -14.809 1.00 4.92 233 VAL A N 1
ATOM 1683 C CA . VAL A 1 216 ? 5.442 -12.459 -15.664 1.00 7.18 233 VAL A CA 1
ATOM 1684 C C . VAL A 1 216 ? 5.811 -11.208 -14.875 1.00 5.26 233 VAL A C 1
ATOM 1685 O O . VAL A 1 216 ? 6.940 -10.715 -14.967 1.00 4.40 233 VAL A O 1
ATOM 1689 N N . ARG A 1 217 ? 4.883 -10.701 -14.053 1.00 5.03 234 ARG A N 1
ATOM 1690 C CA . ARG A 1 217 ? 5.182 -9.494 -13.285 1.00 5.50 234 ARG A CA 1
ATOM 1691 C C . ARG A 1 217 ? 6.403 -9.701 -12.391 1.00 5.16 234 ARG A C 1
ATOM 1692 O O . ARG A 1 217 ? 7.251 -8.809 -12.273 1.00 5.35 234 ARG A O 1
ATOM 1700 N N . CYS A 1 218 ? 6.521 -10.887 -11.782 1.00 3.61 235 CYS A N 1
ATOM 1701 C CA . CYS A 1 218 ? 7.690 -11.208 -10.965 1.00 3.92 235 CYS A CA 1
ATOM 1702 C C . CYS A 1 218 ? 8.970 -11.155 -11.794 1.00 4.44 235 CYS A C 1
ATOM 1703 O O . CYS A 1 218 ? 9.969 -10.574 -11.367 1.00 5.35 235 CYS A O 1
ATOM 1706 N N . TYR A 1 219 ? 8.967 -11.797 -12.968 1.00 5.01 236 TYR A N 1
ATOM 1707 C CA . TYR A 1 219 ? 10.114 -11.721 -13.875 1.00 6.24 236 TYR A CA 1
ATOM 1708 C C . TYR A 1 219 ? 10.458 -10.276 -14.211 1.00 5.62 236 TYR A C 1
ATOM 1709 O O . TYR A 1 219 ? 11.625 -9.870 -14.150 1.00 5.54 236 TYR A O 1
ATOM 1718 N N . LEU A 1 220 ? 9.450 -9.497 -14.611 1.00 6.29 237 LEU A N 1
ATOM 1719 C CA . LEU A 1 220 ? 9.699 -8.111 -14.990 1.00 6.79 237 LEU A CA 1
ATOM 1720 C C . LEU A 1 220 ? 10.346 -7.352 -13.840 1.00 7.04 237 LEU A C 1
ATOM 1721 O O . LEU A 1 220 ? 11.347 -6.654 -14.034 1.00 7.01 237 LEU A O 1
ATOM 1726 N N . ARG A 1 221 ? 9.839 -7.545 -12.616 1.00 5.78 238 ARG A N 1
ATOM 1727 C CA . ARG A 1 221 ? 10.417 -6.835 -11.486 1.00 4.38 238 ARG A CA 1
ATOM 1728 C C . ARG A 1 221 ? 11.838 -7.314 -11.199 1.00 6.98 238 ARG A C 1
ATOM 1729 O O . ARG A 1 221 ? 12.723 -6.502 -10.904 1.00 4.40 238 ARG A O 1
ATOM 1737 N N . LEU A 1 222 ? 12.089 -8.621 -11.313 1.00 5.05 239 LEU A N 1
ATOM 1738 C CA . LEU A 1 222 ? 13.454 -9.113 -11.128 1.00 8.69 239 LEU A CA 1
ATOM 1739 C C . LEU A 1 222 ? 14.423 -8.413 -12.077 1.00 7.21 239 LEU A C 1
ATOM 1740 O O . LEU A 1 222 ? 15.563 -8.119 -11.705 1.00 8.28 239 LEU A O 1
ATOM 1745 N N . SER A 1 223 ? 13.982 -8.124 -13.304 1.00 6.48 240 SER A N 1
ATOM 1746 C CA . SER A 1 223 ? 14.875 -7.501 -14.271 1.00 10.61 240 SER A CA 1
ATOM 1747 C C . SER A 1 223 ? 15.219 -6.050 -13.918 1.00 11.89 240 SER A C 1
ATOM 1748 O O . SER A 1 223 ? 16.036 -5.450 -14.623 1.00 11.95 240 SER A O 1
ATOM 1751 N N . ASP A 1 224 ? 14.639 -5.474 -12.854 1.00 7.44 241 ASP A N 1
ATOM 1752 C CA . ASP A 1 224 ? 15.126 -4.188 -12.361 1.00 10.48 241 ASP A CA 1
ATOM 1753 C C . ASP A 1 224 ? 16.464 -4.312 -11.641 1.00 15.62 241 ASP A C 1
ATOM 1754 O O . ASP A 1 224 ? 17.191 -3.322 -11.542 1.00 19.08 241 ASP A O 1
ATOM 1759 N N . ASN A 1 225 ? 16.790 -5.474 -11.123 1.00 8.71 242 ASN A N 1
ATOM 1760 C CA . ASN A 1 225 ? 18.032 -5.683 -10.396 1.00 11.54 242 ASN A CA 1
ATOM 1761 C C . ASN A 1 225 ? 19.147 -6.080 -11.365 1.00 16.22 242 ASN A C 1
ATOM 1762 O O . ASN A 1 225 ? 18.974 -7.029 -12.134 1.00 16.48 242 ASN A O 1
ATOM 1767 N N . PRO A 1 226 ? 20.295 -5.386 -11.359 1.00 21.05 243 PRO A N 1
ATOM 1768 C CA . PRO A 1 226 ? 21.344 -5.697 -12.351 1.00 20.26 243 PRO A CA 1
ATOM 1769 C C . PRO A 1 226 ? 21.841 -7.127 -12.303 1.00 17.30 243 PRO A C 1
ATOM 1770 O O . PRO A 1 226 ? 22.092 -7.718 -13.358 1.00 21.60 243 PRO A O 1
ATOM 1774 N N . ARG A 1 227 ? 22.003 -7.709 -11.116 1.00 17.22 244 ARG A N 1
ATOM 1775 C CA . ARG A 1 227 ? 22.507 -9.078 -11.061 1.00 21.83 244 ARG A CA 1
ATOM 1776 C C . ARG A 1 227 ? 21.450 -10.079 -11.517 1.00 20.36 244 ARG A C 1
ATOM 1777 O O . ARG A 1 227 ? 21.768 -11.050 -12.216 1.00 15.31 244 ARG A O 1
ATOM 1785 N N . ALA A 1 228 ? 20.182 -9.844 -11.170 1.00 14.78 245 ALA A N 1
ATOM 1786 C CA . ALA A 1 228 ? 19.115 -10.697 -11.685 1.00 15.92 245 ALA A CA 1
ATOM 1787 C C . ALA A 1 228 ? 18.988 -10.571 -13.204 1.00 16.20 245 ALA A C 1
ATOM 1788 O O . ALA A 1 228 ? 18.788 -11.574 -13.898 1.00 13.27 245 ALA A O 1
ATOM 1790 N N . ARG A 1 229 ? 19.094 -9.342 -13.733 1.00 12.70 246 ARG A N 1
ATOM 1791 C CA . ARG A 1 229 ? 19.097 -9.128 -15.181 1.00 14.95 246 ARG A CA 1
ATOM 1792 C C . ARG A 1 229 ? 20.137 -9.993 -15.867 1.00 17.93 246 ARG A C 1
ATOM 1793 O O . ARG A 1 229 ? 19.881 -10.563 -16.935 1.00 19.53 246 ARG A O 1
ATOM 1801 N N . GLU A 1 230 ? 21.330 -10.088 -15.278 1.00 16.30 247 GLU A N 1
ATOM 1802 C CA . GLU A 1 230 ? 22.400 -10.825 -15.935 1.00 24.51 247 GLU A CA 1
ATOM 1803 C C . GLU A 1 230 ? 22.109 -12.318 -15.938 1.00 15.66 247 GLU A C 1
ATOM 1804 O O . GLU A 1 230 ? 22.356 -13.000 -16.936 1.00 22.86 247 GLU A O 1
ATOM 1810 N N . ALA A 1 231 ? 21.561 -12.842 -14.842 1.00 13.42 248 ALA A N 1
ATOM 1811 C CA . ALA A 1 231 ? 21.195 -14.255 -14.822 1.00 16.70 248 ALA A CA 1
ATOM 1812 C C . ALA A 1 231 ? 20.041 -14.540 -15.779 1.00 16.06 248 ALA A C 1
ATOM 1813 O O . ALA A 1 231 ? 20.088 -15.510 -16.544 1.00 17.02 248 ALA A O 1
ATOM 1815 N N . LEU A 1 232 ? 18.997 -13.699 -15.761 1.00 16.69 249 LEU A N 1
ATOM 1816 C CA . LEU A 1 232 ? 17.866 -13.909 -16.669 1.00 16.11 249 LEU A CA 1
ATOM 1817 C C . LEU A 1 232 ? 18.273 -13.781 -18.126 1.00 18.84 249 LEU A C 1
ATOM 1818 O O . LEU A 1 232 ? 17.643 -14.392 -19.000 1.00 20.33 249 LEU A O 1
ATOM 1823 N N . ARG A 1 233 ? 19.308 -12.989 -18.414 1.00 19.49 250 ARG A N 1
ATOM 1824 C CA . ARG A 1 233 ? 19.821 -12.927 -19.779 1.00 23.39 250 ARG A CA 1
ATOM 1825 C C . ARG A 1 233 ? 20.204 -14.310 -20.275 1.00 20.20 250 ARG A C 1
ATOM 1826 O O . ARG A 1 233 ? 20.086 -14.596 -21.469 1.00 21.68 250 ARG A O 1
ATOM 1834 N N . GLN A 1 234 ? 20.623 -15.189 -19.368 1.00 17.72 251 GLN A N 1
ATOM 1835 C CA . GLN A 1 234 ? 21.000 -16.552 -19.715 1.00 20.76 251 GLN A CA 1
ATOM 1836 C C . GLN A 1 234 ? 19.913 -17.586 -19.450 1.00 23.19 251 GLN A C 1
ATOM 1837 O O . GLN A 1 234 ? 19.861 -18.595 -20.155 1.00 29.06 251 GLN A O 1
ATOM 1843 N N . CYS A 1 235 ? 19.044 -17.383 -18.459 1.00 21.20 252 CYS A N 1
ATOM 1844 C CA . CYS A 1 235 ? 18.153 -18.452 -18.020 1.00 15.04 252 CYS A CA 1
ATOM 1845 C C . CYS A 1 235 ? 16.668 -18.175 -18.221 1.00 17.02 252 CYS A C 1
ATOM 1846 O O . CYS A 1 235 ? 15.840 -18.974 -17.760 1.00 19.13 252 CYS A O 1
ATOM 1849 N N . LEU A 1 236 ? 16.296 -17.080 -18.875 1.00 18.32 253 LEU A N 1
ATOM 1850 C CA . LEU A 1 236 ? 14.880 -16.798 -19.052 1.00 13.46 253 LEU A CA 1
ATOM 1851 C C . LEU A 1 236 ? 14.231 -17.942 -19.821 1.00 13.78 253 LEU A C 1
ATOM 1852 O O . LEU A 1 236 ? 14.743 -18.338 -20.874 1.00 14.14 253 LEU A O 1
ATOM 1857 N N . PRO A 1 237 ? 13.123 -18.498 -19.333 1.00 17.55 254 PRO A N 1
ATOM 1858 C CA . PRO A 1 237 ? 12.465 -19.594 -20.055 1.00 13.44 254 PRO A CA 1
ATOM 1859 C C . PRO A 1 237 ? 12.059 -19.185 -21.460 1.00 13.86 254 PRO A C 1
ATOM 1860 O O . PRO A 1 237 ? 11.501 -18.105 -21.673 1.00 12.73 254 PRO A O 1
ATOM 1864 N N . ASP A 1 238 ? 12.329 -20.088 -22.411 1.00 14.46 255 ASP A N 1
ATOM 1865 C CA . ASP A 1 238 ? 11.983 -19.862 -23.812 1.00 15.94 255 ASP A CA 1
ATOM 1866 C C . ASP A 1 238 ? 10.515 -19.542 -23.981 1.00 13.31 255 ASP A C 1
ATOM 1867 O O . ASP A 1 238 ? 10.140 -18.792 -24.890 1.00 14.05 255 ASP A O 1
ATOM 1872 N N . GLN A 1 239 ? 9.667 -20.141 -23.144 1.00 9.98 256 GLN A N 1
ATOM 1873 C CA . GLN A 1 239 ? 8.226 -19.986 -23.287 1.00 12.50 256 GLN A CA 1
ATOM 1874 C C . GLN A 1 239 ? 7.766 -18.542 -23.137 1.00 9.44 256 GLN A C 1
ATOM 1875 O O . GLN A 1 239 ? 6.663 -18.207 -23.584 1.00 12.98 256 GLN A O 1
ATOM 1881 N N . LEU A 1 240 ? 8.577 -17.687 -22.521 1.00 8.06 257 LEU A N 1
ATOM 1882 C CA . LEU A 1 240 ? 8.228 -16.280 -22.372 1.00 12.18 257 LEU A CA 1
ATOM 1883 C C . LEU A 1 240 ? 8.583 -15.451 -23.598 1.00 13.89 257 LEU A C 1
ATOM 1884 O O . LEU A 1 240 ? 8.251 -14.265 -23.635 1.00 14.68 257 LEU A O 1
ATOM 1889 N N . LYS A 1 241 ? 9.258 -16.039 -24.592 1.00 16.52 258 LYS A N 1
ATOM 1890 C CA . LYS A 1 241 ? 9.615 -15.336 -25.818 1.00 17.61 258 LYS A CA 1
ATOM 1891 C C . LYS A 1 241 ? 9.034 -15.962 -27.079 1.00 14.85 258 LYS A C 1
ATOM 1892 O O . LYS A 1 241 ? 9.059 -15.315 -28.129 1.00 16.89 258 LYS A O 1
ATOM 1898 N N . ASP A 1 242 ? 8.511 -17.185 -27.018 1.00 13.68 259 ASP A N 1
ATOM 1899 C CA . ASP A 1 242 ? 8.034 -17.816 -28.232 1.00 11.06 259 ASP A CA 1
ATOM 1900 C C . ASP A 1 242 ? 6.506 -17.807 -28.257 1.00 10.84 259 ASP A C 1
ATOM 1901 O O . ASP A 1 242 ? 5.869 -16.980 -27.591 1.00 13.42 259 ASP A O 1
ATOM 1906 N N . THR A 1 243 ? 5.920 -18.725 -29.021 1.00 11.14 260 THR A N 1
ATOM 1907 C CA . THR A 1 243 ? 4.475 -18.771 -29.214 1.00 11.61 260 THR A CA 1
ATOM 1908 C C . THR A 1 243 ? 3.749 -19.612 -28.177 1.00 12.76 260 THR A C 1
ATOM 1909 O O . THR A 1 243 ? 2.531 -19.796 -28.303 1.00 11.86 260 THR A O 1
ATOM 1913 N N . THR A 1 244 ? 4.460 -20.114 -27.157 1.00 10.99 261 THR A N 1
ATOM 1914 C CA . THR A 1 244 ? 3.844 -20.998 -26.166 1.00 12.87 261 THR A CA 1
ATOM 1915 C C . THR A 1 244 ? 2.522 -20.439 -25.649 1.00 12.99 261 THR A C 1
ATOM 1916 O O . THR A 1 244 ? 1.506 -21.140 -25.631 1.00 14.09 261 THR A O 1
ATOM 1920 N N . PHE A 1 245 ? 2.506 -19.165 -25.253 1.00 9.16 262 PHE A N 1
ATOM 1921 C CA . PHE A 1 245 ? 1.327 -18.582 -24.618 1.00 15.15 262 PHE A CA 1
ATOM 1922 C C . PHE A 1 245 ? 0.534 -17.659 -25.546 1.00 12.88 262 PHE A C 1
ATOM 1923 O O . PHE A 1 245 ? -0.250 -16.846 -25.060 1.00 13.86 262 PHE A O 1
ATOM 1931 N N . ALA A 1 246 ? 0.700 -17.787 -26.867 1.00 14.96 263 ALA A N 1
ATOM 1932 C CA . ALA A 1 246 ? -0.014 -16.926 -27.813 1.00 17.77 263 ALA A CA 1
ATOM 1933 C C . ALA A 1 246 ? -1.524 -16.962 -27.592 1.00 19.05 263 ALA A C 1
ATOM 1934 O O . ALA A 1 246 ? -2.189 -15.918 -27.565 1.00 17.24 263 ALA A O 1
ATOM 1936 N N . GLN A 1 247 ? -2.084 -18.160 -27.436 1.00 18.25 264 GLN A N 1
ATOM 1937 C CA . GLN A 1 247 ? -3.526 -18.268 -27.239 1.00 23.10 264 GLN A CA 1
ATOM 1938 C C . GLN A 1 247 ? -3.947 -17.678 -25.900 1.00 22.72 264 GLN A C 1
ATOM 1939 O O . GLN A 1 247 ? -4.955 -16.970 -25.814 1.00 18.85 264 GLN A O 1
ATOM 1945 N N . VAL A 1 248 ? -3.178 -17.949 -24.845 1.00 18.07 265 VAL A N 1
ATOM 1946 C CA . VAL A 1 248 ? -3.526 -17.451 -23.516 1.00 20.88 265 VAL A CA 1
ATOM 1947 C C . VAL A 1 248 ? -3.383 -15.935 -23.456 1.00 18.53 265 VAL A C 1
ATOM 1948 O O . VAL A 1 248 ? -4.131 -15.256 -22.743 1.00 25.42 265 VAL A O 1
ATOM 1952 N N . LEU A 1 249 ? -2.436 -15.384 -24.202 1.00 15.16 266 LEU A N 1
ATOM 1953 C CA . LEU A 1 249 ? -2.153 -13.959 -24.204 1.00 19.89 266 LEU A CA 1
ATOM 1954 C C . LEU A 1 249 ? -3.004 -13.176 -25.195 1.00 19.99 266 LEU A C 1
ATOM 1955 O O . LEU A 1 249 ? -2.847 -11.953 -25.280 1.00 17.52 266 LEU A O 1
ATOM 1960 N N . LYS A 1 250 ? -3.888 -13.846 -25.941 1.00 19.55 267 LYS A N 1
ATOM 1961 C CA . LYS A 1 250 ? -4.522 -13.220 -27.098 1.00 25.11 267 LYS A CA 1
ATOM 1962 C C . LYS A 1 250 ? -5.202 -11.902 -26.733 1.00 27.94 267 LYS A C 1
ATOM 1963 O O . LYS A 1 250 ? -5.136 -10.933 -27.496 1.00 31.59 267 LYS A O 1
ATOM 1969 N N . ASP A 1 251 ? -5.812 -11.821 -25.549 1.00 29.16 268 ASP A N 1
ATOM 1970 C CA . ASP A 1 251 ? -6.495 -10.604 -25.133 1.00 33.83 268 ASP A CA 1
ATOM 1971 C C . ASP A 1 251 ? -5.815 -9.882 -23.974 1.00 31.66 268 ASP A C 1
ATOM 1972 O O . ASP A 1 251 ? -6.320 -8.842 -23.538 1.00 32.98 268 ASP A O 1
ATOM 1977 N N . ASP A 1 252 ? -4.690 -10.391 -23.464 1.00 27.68 269 ASP A N 1
ATOM 1978 C CA . ASP A 1 252 ? -4.030 -9.778 -22.307 1.00 21.52 269 ASP A CA 1
ATOM 1979 C C . ASP A 1 252 ? -2.967 -8.802 -22.792 1.00 22.24 269 ASP A C 1
ATOM 1980 O O . ASP A 1 252 ? -1.772 -9.099 -22.835 1.00 19.53 269 ASP A O 1
ATOM 1985 N N . THR A 1 253 ? -3.429 -7.599 -23.136 1.00 17.82 270 THR A N 1
ATOM 1986 C CA . THR A 1 253 ? -2.523 -6.533 -23.549 1.00 17.53 270 THR A CA 1
ATOM 1987 C C . THR A 1 253 ? -1.492 -6.223 -22.470 1.00 15.96 270 THR A C 1
ATOM 1988 O O . THR A 1 253 ? -0.334 -5.937 -22.788 1.00 17.59 270 THR A O 1
ATOM 1992 N N . THR A 1 254 ? -1.874 -6.303 -21.195 1.00 11.86 271 THR A N 1
ATOM 1993 C CA . THR A 1 254 ? -0.940 -5.933 -20.135 1.00 16.66 271 THR A CA 1
ATOM 1994 C C . THR A 1 254 ? 0.210 -6.933 -20.032 1.00 13.79 271 THR A C 1
ATOM 1995 O O . THR A 1 254 ? 1.380 -6.540 -19.991 1.00 12.86 271 THR A O 1
ATOM 1999 N N . THR A 1 255 ? -0.097 -8.233 -20.006 1.00 14.20 272 THR A N 1
ATOM 2000 C CA . THR A 1 255 ? 0.978 -9.213 -19.887 1.00 16.30 272 THR A CA 1
ATOM 2001 C C . THR A 1 255 ? 1.898 -9.183 -21.098 1.00 12.87 272 THR A C 1
ATOM 2002 O O . THR A 1 255 ? 3.126 -9.257 -20.951 1.00 11.75 272 THR A O 1
ATOM 2006 N N . LYS A 1 256 ? 1.328 -9.085 -22.301 1.00 14.41 273 LYS A N 1
ATOM 2007 C CA . LYS A 1 256 ? 2.160 -8.994 -23.494 1.00 12.30 273 LYS A CA 1
ATOM 2008 C C . LYS A 1 256 ? 3.082 -7.790 -23.410 1.00 13.62 273 LYS A C 1
ATOM 2009 O O . LYS A 1 256 ? 4.262 -7.872 -23.773 1.00 15.44 273 LYS A O 1
ATOM 2015 N N . ARG A 1 257 ? 2.562 -6.667 -22.907 1.00 12.12 274 ARG A N 1
ATOM 2016 C CA . ARG A 1 257 ? 3.379 -5.471 -22.760 1.00 15.91 274 ARG A CA 1
ATOM 2017 C C . ARG A 1 257 ? 4.464 -5.674 -21.712 1.00 14.76 274 ARG A C 1
ATOM 2018 O O . ARG A 1 257 ? 5.605 -5.231 -21.895 1.00 16.04 274 ARG A O 1
ATOM 2026 N N . TRP A 1 258 ? 4.131 -6.347 -20.607 1.00 13.98 275 TRP A N 1
ATOM 2027 C CA . TRP A 1 258 ? 5.151 -6.662 -19.609 1.00 13.59 275 TRP A CA 1
ATOM 2028 C C . TRP A 1 258 ? 6.211 -7.594 -20.185 1.00 11.11 275 TRP A C 1
ATOM 2029 O O . TRP A 1 258 ? 7.412 -7.421 -19.926 1.00 10.40 275 TRP A O 1
ATOM 2040 N N . LEU A 1 259 ? 5.787 -8.594 -20.961 1.00 8.75 276 LEU A N 1
ATOM 2041 C CA . LEU A 1 259 ? 6.744 -9.519 -21.565 1.00 12.88 276 LEU A CA 1
ATOM 2042 C C . LEU A 1 259 ? 7.689 -8.798 -22.521 1.00 15.84 276 LEU A C 1
ATOM 2043 O O . LEU A 1 259 ? 8.894 -9.085 -22.553 1.00 12.99 276 LEU A O 1
ATOM 2048 N N . ALA A 1 260 ? 7.159 -7.856 -23.306 1.00 15.80 277 ALA A N 1
ATOM 2049 C CA . ALA A 1 260 ? 8.010 -7.079 -24.203 1.00 18.31 277 ALA A CA 1
ATOM 2050 C C . ALA A 1 260 ? 8.953 -6.188 -23.418 1.00 19.20 277 ALA A C 1
ATOM 2051 O O . ALA A 1 260 ? 10.125 -6.035 -23.784 1.00 20.68 277 ALA A O 1
ATOM 2053 N N . GLN A 1 261 ? 8.458 -5.575 -22.344 1.00 13.84 278 GLN A N 1
ATOM 2054 C CA . GLN A 1 261 ? 9.336 -4.775 -21.505 1.00 12.84 278 GLN A CA 1
ATOM 2055 C C . GLN A 1 261 ? 10.416 -5.641 -20.864 1.00 16.46 278 GLN A C 1
ATOM 2056 O O . GLN A 1 261 ? 11.563 -5.200 -20.702 1.00 15.25 278 GLN A O 1
ATOM 2062 N N . LEU A 1 262 ? 10.061 -6.875 -20.485 1.00 12.71 279 LEU A N 1
ATOM 2063 C CA . LEU A 1 262 ? 11.023 -7.761 -19.841 1.00 12.76 279 LEU A CA 1
ATOM 2064 C C . LEU A 1 262 ? 12.184 -8.071 -20.780 1.00 15.07 279 LEU A C 1
ATOM 2065 O O . LEU A 1 262 ? 13.355 -7.925 -20.414 1.00 14.48 279 LEU A O 1
ATOM 2070 N N . VAL A 1 263 ? 11.869 -8.484 -22.006 1.00 14.53 280 VAL A N 1
ATOM 2071 C CA . VAL A 1 263 ? 12.908 -8.801 -22.980 1.00 21.22 280 VAL A CA 1
ATOM 2072 C C . VAL A 1 263 ? 13.788 -7.582 -23.236 1.00 22.79 280 VAL A C 1
ATOM 2073 O O . VAL A 1 263 ? 15.020 -7.683 -23.272 1.00 26.22 280 VAL A O 1
ATOM 2077 N N . LYS A 1 264 ? 13.170 -6.405 -23.378 1.00 21.16 281 LYS A N 1
ATOM 2078 C CA . LYS A 1 264 ? 13.935 -5.182 -23.601 1.00 23.53 281 LYS A CA 1
ATOM 2079 C C . LYS A 1 264 ? 14.879 -4.895 -22.440 1.00 26.60 281 LYS A C 1
ATOM 2080 O O . LYS A 1 264 ? 16.037 -4.519 -22.656 1.00 24.07 281 LYS A O 1
ATOM 2082 N N . ASN A 1 265 ? 14.402 -5.054 -21.198 1.00 18.84 282 ASN A N 1
ATOM 2083 C CA . ASN A 1 265 ? 15.272 -4.840 -20.042 1.00 17.57 282 ASN A CA 1
ATOM 2084 C C . ASN A 1 265 ? 16.509 -5.721 -20.108 1.00 20.72 282 ASN A C 1
ATOM 2085 O O . ASN A 1 265 ? 17.588 -5.313 -19.665 1.00 16.93 282 ASN A O 1
ATOM 2090 N N . LEU A 1 266 ? 16.373 -6.924 -20.658 1.00 16.04 283 LEU A N 1
ATOM 2091 C CA . LEU A 1 266 ? 17.453 -7.896 -20.662 1.00 21.63 283 LEU A CA 1
ATOM 2092 C C . LEU A 1 266 ? 18.524 -7.605 -21.715 1.00 29.02 283 LEU A C 1
ATOM 2093 O O . LEU A 1 266 ? 19.393 -8.447 -21.933 1.00 33.68 283 LEU A O 1
ATOM 2098 N N . GLN A 1 267 ? 18.507 -6.441 -22.357 1.00 30.74 284 GLN A N 1
ATOM 2099 C CA . GLN A 1 267 ? 19.587 -6.082 -23.275 1.00 36.56 284 GLN A CA 1
ATOM 2100 C C . GLN A 1 267 ? 20.272 -4.797 -22.841 1.00 31.76 284 GLN A C 1
ATOM 2101 O O . GLN A 1 267 ? 19.857 -4.167 -21.870 1.00 40.90 284 GLN A O 1
ATOM 2107 N N . HIS B 2 1 ? -11.229 -36.603 -4.245 1.00 27.29 23 HIS B N 1
ATOM 2108 C CA . HIS B 2 1 ? -12.442 -36.635 -3.435 1.00 34.58 23 HIS B CA 1
ATOM 2109 C C . HIS B 2 1 ? -13.371 -35.449 -3.742 1.00 27.28 23 HIS B C 1
ATOM 2110 O O . HIS B 2 1 ? -13.074 -34.302 -3.407 1.00 29.70 23 HIS B O 1
ATOM 2117 N N . MET B 2 2 ? -14.509 -35.748 -4.363 1.00 28.12 24 MET B N 1
ATOM 2118 C CA . MET B 2 2 ? -15.423 -34.742 -4.887 1.00 26.11 24 MET B CA 1
ATOM 2119 C C . MET B 2 2 ? -16.651 -34.498 -4.016 1.00 20.39 24 MET B C 1
ATOM 2120 O O . MET B 2 2 ? -17.541 -33.756 -4.438 1.00 24.04 24 MET B O 1
ATOM 2125 N N . TRP B 2 3 ? -16.755 -35.116 -2.841 1.00 18.53 25 TRP B N 1
ATOM 2126 C CA . TRP B 2 3 ? -17.945 -34.909 -2.023 1.00 14.31 25 TRP B CA 1
ATOM 2127 C C . TRP B 2 3 ? -17.906 -33.531 -1.390 1.00 13.07 25 TRP B C 1
ATOM 2128 O O . TRP B 2 3 ? -16.877 -33.113 -0.846 1.00 14.28 25 TRP B O 1
ATOM 2139 N N . GLU B 2 4 ? -19.034 -32.831 -1.438 1.00 10.52 26 GLU B N 1
ATOM 2140 C CA . GLU B 2 4 ? -19.156 -31.535 -0.788 1.00 12.45 26 GLU B CA 1
ATOM 2141 C C . GLU B 2 4 ? -20.435 -31.524 0.018 1.00 11.11 26 GLU B C 1
ATOM 2142 O O . GLU B 2 4 ? -21.499 -31.877 -0.494 1.00 13.30 26 GLU B O 1
ATOM 2148 N N . THR B 2 5 ? -20.329 -31.130 1.264 1.00 10.47 27 THR B N 1
ATOM 2149 C CA . THR B 2 5 ? -21.499 -30.843 2.063 1.00 7.35 27 THR B CA 1
ATOM 2150 C C . THR B 2 5 ? -21.550 -29.338 2.264 1.00 11.29 27 THR B C 1
ATOM 2151 O O . THR B 2 5 ? -20.784 -28.582 1.640 1.00 9.16 27 THR B O 1
ATOM 2155 N N . LEU B 2 6 ? -22.450 -28.905 3.142 1.00 8.39 28 LEU B N 1
ATOM 2156 C CA . LEU B 2 6 ? -22.650 -27.481 3.350 1.00 8.12 28 LEU B CA 1
ATOM 2157 C C . LEU B 2 6 ? -21.357 -26.801 3.789 1.00 10.42 28 LEU B C 1
ATOM 2158 O O . LEU B 2 6 ? -21.026 -25.717 3.298 1.00 7.03 28 LEU B O 1
ATOM 2163 N N . ASP B 2 7 ? -20.605 -27.427 4.704 1.00 9.90 29 ASP B N 1
ATOM 2164 C CA . ASP B 2 7 ? -19.380 -26.800 5.200 1.00 9.35 29 ASP B CA 1
ATOM 2165 C C . ASP B 2 7 ? -18.347 -26.641 4.099 1.00 7.46 29 ASP B C 1
ATOM 2166 O O . ASP B 2 7 ? -17.611 -25.649 4.090 1.00 8.17 29 ASP B O 1
ATOM 2171 N N . ASP B 2 8 ? -18.289 -27.584 3.153 1.00 6.42 30 ASP B N 1
ATOM 2172 C CA . ASP B 2 8 ? -17.429 -27.412 1.979 1.00 9.60 30 ASP B CA 1
ATOM 2173 C C . ASP B 2 8 ? -17.850 -26.204 1.159 1.00 8.42 30 ASP B C 1
ATOM 2174 O O . ASP B 2 8 ? -17.008 -25.413 0.720 1.00 8.14 30 ASP B O 1
ATOM 2179 N N . GLN B 2 9 ? -19.152 -26.084 0.887 1.00 7.34 31 GLN B N 1
ATOM 2180 C CA . GLN B 2 9 ? -19.642 -24.953 0.109 1.00 10.16 31 GLN B CA 1
ATOM 2181 C C . GLN B 2 9 ? -19.405 -23.637 0.846 1.00 8.31 31 GLN B C 1
ATOM 2182 O O . GLN B 2 9 ? -19.000 -22.641 0.238 1.00 7.33 31 GLN B O 1
ATOM 2188 N N . ARG B 2 10 ? -19.623 -23.625 2.159 1.00 6.50 32 ARG B N 1
ATOM 2189 C CA . ARG B 2 10 ? -19.419 -22.401 2.978 1.00 10.83 32 ARG B CA 1
ATOM 2190 C C . ARG B 2 10 ? -17.931 -22.008 3.016 1.00 8.20 32 ARG B C 1
ATOM 2191 O O . ARG B 2 10 ? -17.638 -20.865 2.789 1.00 5.67 32 ARG B O 1
ATOM 2199 N N . ALA B 2 11 ? -17.073 -22.985 3.292 1.00 7.66 33 ALA B N 1
ATOM 2200 C CA . ALA B 2 11 ? -15.646 -22.691 3.401 1.00 7.41 33 ALA B CA 1
ATOM 2201 C C . ALA B 2 11 ? -15.072 -22.243 2.066 1.00 7.18 33 ALA B C 1
ATOM 2202 O O . ALA B 2 11 ? -14.268 -21.307 2.017 1.00 5.67 33 ALA B O 1
ATOM 2204 N N . LEU B 2 12 ? -15.477 -22.892 0.969 1.00 7.30 34 LEU B N 1
ATOM 2205 C CA . LEU B 2 12 ? -14.957 -22.494 -0.333 1.00 8.17 34 LEU B CA 1
ATOM 2206 C C . LEU B 2 12 ? -15.455 -21.107 -0.711 1.00 9.96 34 LEU B C 1
ATOM 2207 O O . LEU B 2 12 ? -14.685 -20.283 -1.219 1.00 8.52 34 LEU B O 1
ATOM 2212 N N . GLN B 2 13 ? -16.739 -20.832 -0.461 1.00 7.02 35 GLN B N 1
ATOM 2213 C CA . GLN B 2 13 ? -17.279 -19.510 -0.747 1.00 10.83 35 GLN B CA 1
ATOM 2214 C C . GLN B 2 13 ? -16.557 -18.451 0.070 1.00 7.74 35 GLN B C 1
ATOM 2215 O O . GLN B 2 13 ? -16.200 -17.390 -0.452 1.00 5.45 35 GLN B O 1
ATOM 2221 N N . LEU B 2 14 ? -16.337 -18.733 1.358 1.00 6.19 36 LEU B N 1
ATOM 2222 C CA . LEU B 2 14 ? -15.596 -17.822 2.216 1.00 5.79 36 LEU B CA 1
ATOM 2223 C C . LEU B 2 14 ? -14.203 -17.564 1.651 1.00 5.31 36 LEU B C 1
ATOM 2224 O O . LEU B 2 14 ? -13.787 -16.409 1.499 1.00 6.55 36 LEU B O 1
ATOM 2229 N N . ALA B 2 15 ? -13.486 -18.632 1.296 1.00 4.35 37 ALA B N 1
ATOM 2230 C CA . ALA B 2 15 ? -12.130 -18.494 0.773 1.00 4.78 37 ALA B CA 1
ATOM 2231 C C . ALA B 2 15 ? -12.100 -17.610 -0.468 1.00 5.85 37 ALA B C 1
ATOM 2232 O O . ALA B 2 15 ? -11.264 -16.705 -0.580 1.00 5.45 37 ALA B O 1
ATOM 2234 N N . LEU B 2 16 ? -13.000 -17.872 -1.418 1.00 3.67 38 LEU B N 1
ATOM 2235 C CA . LEU B 2 16 ? -13.055 -17.083 -2.646 1.00 8.61 38 LEU B CA 1
ATOM 2236 C C . LEU B 2 16 ? -13.392 -15.628 -2.347 1.00 8.06 38 LEU B C 1
ATOM 2237 O O . LEU B 2 16 ? -12.769 -14.718 -2.901 1.00 9.30 38 LEU B O 1
ATOM 2242 N N . ASP B 2 17 ? -14.371 -15.399 -1.463 1.00 5.92 39 ASP B N 1
ATOM 2243 C CA . ASP B 2 17 ? -14.713 -14.046 -1.025 1.00 9.93 39 ASP B CA 1
ATOM 2244 C C . ASP B 2 17 ? -13.511 -13.338 -0.410 1.00 10.82 39 ASP B C 1
ATOM 2245 O O . ASP B 2 17 ? -13.294 -12.143 -0.653 1.00 10.21 39 ASP B O 1
ATOM 2250 N N . GLN B 2 18 ? -12.730 -14.055 0.411 1.00 5.76 40 GLN B N 1
ATOM 2251 C CA . GLN B 2 18 ? -11.531 -13.464 0.991 1.00 9.75 40 GLN B CA 1
ATOM 2252 C C . GLN B 2 18 ? -10.528 -13.102 -0.091 1.00 12.54 40 GLN B C 1
ATOM 2253 O O . GLN B 2 18 ? -9.931 -12.022 -0.056 1.00 9.66 40 GLN B O 1
ATOM 2259 N N . LEU B 2 19 ? -10.355 -13.985 -1.077 1.00 9.38 41 LEU B N 1
ATOM 2260 C CA . LEU B 2 19 ? -9.377 -13.745 -2.126 1.00 8.68 41 LEU B CA 1
ATOM 2261 C C . LEU B 2 19 ? -9.855 -12.699 -3.123 1.00 10.84 41 LEU B C 1
ATOM 2262 O O . LEU B 2 19 ? -9.030 -12.011 -3.730 1.00 11.42 41 LEU B O 1
ATOM 2267 N N . SER B 2 20 ? -11.167 -12.580 -3.334 1.00 10.74 42 SER B N 1
ATOM 2268 C CA . SER B 2 20 ? -11.668 -11.541 -4.230 1.00 10.90 42 SER B CA 1
ATOM 2269 C C . SER B 2 20 ? -11.364 -10.146 -3.711 1.00 14.39 42 SER B C 1
ATOM 2270 O O . SER B 2 20 ? -11.377 -9.190 -4.494 1.00 11.81 42 SER B O 1
ATOM 2273 N N . LEU B 2 21 ? -11.056 -10.021 -2.420 1.00 15.25 43 LEU B N 1
ATOM 2274 C CA . LEU B 2 21 ? -10.600 -8.755 -1.868 1.00 19.69 43 LEU B CA 1
ATOM 2275 C C . LEU B 2 21 ? -9.249 -8.325 -2.423 1.00 26.10 43 LEU B C 1
ATOM 2276 O O . LEU B 2 21 ? -8.895 -7.149 -2.296 1.00 23.95 43 LEU B O 1
ATOM 2281 N N . LEU B 2 22 ? -8.483 -9.239 -3.030 1.00 18.26 44 LEU B N 1
ATOM 2282 C CA . LEU B 2 22 ? -7.129 -8.912 -3.465 1.00 19.44 44 LEU B CA 1
ATOM 2283 C C . LEU B 2 22 ? -7.028 -8.484 -4.925 1.00 24.01 44 LEU B C 1
ATOM 2284 O O . LEU B 2 22 ? -5.928 -8.138 -5.368 1.00 22.53 44 LEU B O 1
ATOM 2289 N N . GLY B 2 23 ? -8.124 -8.514 -5.686 1.00 25.36 45 GLY B N 1
ATOM 2290 C CA . GLY B 2 23 ? -8.068 -8.142 -7.090 1.00 23.93 45 GLY B CA 1
ATOM 2291 C C . GLY B 2 23 ? -6.985 -8.868 -7.869 1.00 35.63 45 GLY B C 1
ATOM 2292 O O . GLY B 2 23 ? -6.013 -8.259 -8.332 1.00 31.83 45 GLY B O 1
ATOM 2293 N N . LEU B 2 24 ? -7.149 -10.175 -8.019 1.00 25.79 46 LEU B N 1
ATOM 2294 C CA . LEU B 2 24 ? -6.124 -11.025 -8.600 1.00 24.58 46 LEU B CA 1
ATOM 2295 C C . LEU B 2 24 ? -6.329 -11.198 -10.105 1.00 32.12 46 LEU B C 1
ATOM 2296 O O . LEU B 2 24 ? -5.515 -11.840 -10.776 1.00 23.63 46 LEU B O 1
#

Secondary structure (DSSP, 8-state):
-HHHHHHHHHHTTSHHHHHHHHHHHHHTTTT-TTHHHHHHHSTTHHHHHHHHHHTTGGG------HHHHHHHHHHHHHHHHHHHSTTTHHHHHHTTGGGGGHHHHH-----HHHHHHHHHHHHHHHHHHHT--HHHHHHHHHTTHHHHHHHHHHHS-HHHHHHHHHHHHHHHHSHHHHHHHTTSHHHHHHHHHHHHHHHHHHHHS--HHHHHHHHHHHHHHTTSHHHHHHHHHH--GGGTSSTTTTTTTT-HHHHHHHHHHHHHT-/-----HHHHHHHHHHHHHHHTT--

Foldseek 3Di:
DLVLLVVLLVLCVDPVRNQVSLVVLLVCLVPPLCSQVVQVVPPCNLVSLLCLLVVCPVCLCPPDDLVSLVSNLSSLSSLLSQCLRPVRNLVSLVVVVLVSLLVLLPRPDPDPSSVSSLLSSLVSLLSNLVVLDPSSLVSCVVVVCLVSLLVCLQRNDPNSVLSSLSNLLSLLLDPVSVCSCPVDPVSVVSLVVSLLNSLVVCLVVNDLSSLQSSLSSLLSNLVDPVSLQVCLPDVDPCLPDCSCCVSCVPVPPSVVSSVSNVVSSD/DPDDDPVNVVVVVVVVVVVVVVVD

Organism: Homo sapiens (NCBI:txid9606)

GO terms:
  GO:0030014 CCR4-NOT complex (C, IDA)
  GO:0033147 negative regulation of intracellular estrogen receptor signaling pathway (P, IMP)
  GO:0005515 protein binding (F, IPI)
  GO:0007548 sex differentiation (P, TAS)
  GO:0005829 cytosol (C, TAS)
  GO:0042803 protein homodimerization activity (F, IDA)
  GO:0019904 protein domain specific binding (F, IPI)
  GO:0003713 transcription coactivator activity (F, IDA)
  GO:0032991 protein-containing complex (C, IDA)
  GO:0016020 membrane (C, HDA)
  GO:0045742 positive regulation of epidermal growth factor receptor signaling pathway (P, IMP)
  GO:0033138 positive regulation of peptidyl-serine phosphorylation (P, IMP)
  GO:0005154 epidermal growth factor receptor binding (F, IPI)
  GO:0019900 kinase binding (F, IPI)